Protein AF-A0A147JYY1-F1 (afdb_monomer_lite)

Sequence (228 aa):
MPFLEEVGGTAPVLAVFMIFVLLCSWAAILGFQSSGQQMVFATQQLAAADFTRAVALAVEGELNETLRTSLIASMYEAGRGTENQERVEQRVRSKINERINIGWEYSNFREIFVPFVDENSLTIEWSPDGRICALSYLDAKFEHITGPTANGLKIHACPPQRFLRLKHVAELLANQVKFTENIENFEIQANENFMCEGLAVKISDNGGELLITVLDVFGAKGALVYAE

Structure (mmCIF, N/CA/C/O backbone):
data_AF-A0A147JYY1-F1
#
_entry.id   AF-A0A147JYY1-F1
#
loop_
_atom_site.group_PDB
_atom_site.id
_atom_site.type_symbol
_atom_site.label_atom_id
_atom_site.label_alt_id
_atom_site.label_comp_id
_atom_site.label_asym_id
_atom_site.label_entity_id
_atom_site.label_seq_id
_atom_site.pdbx_PDB_ins_code
_atom_site.Cartn_x
_atom_site.Cartn_y
_atom_site.Cartn_z
_atom_site.occupancy
_atom_site.B_iso_or_equiv
_atom_site.auth_seq_id
_atom_site.auth_comp_id
_atom_site.auth_asym_id
_atom_site.auth_atom_id
_atom_site.pdbx_PDB_model_num
ATOM 1 N N . MET A 1 1 ? 80.682 11.007 -68.157 1.00 44.34 1 MET A N 1
ATOM 2 C CA . MET A 1 1 ? 80.027 12.062 -67.349 1.00 44.34 1 MET A CA 1
ATOM 3 C C . MET A 1 1 ? 79.530 13.123 -68.314 1.00 44.34 1 MET A C 1
ATOM 5 O O . MET A 1 1 ? 80.313 13.453 -69.197 1.00 44.34 1 MET A O 1
ATOM 9 N N . PRO A 1 2 ? 78.278 13.597 -68.223 1.00 41.84 2 PRO A N 1
ATOM 10 C CA . PRO A 1 2 ? 77.454 13.711 -67.020 1.00 41.84 2 PRO A CA 1
ATOM 11 C C . PRO A 1 2 ? 76.271 12.730 -66.970 1.00 41.84 2 PRO A C 1
ATOM 13 O O . PRO A 1 2 ? 75.863 12.163 -67.978 1.00 41.84 2 PRO A O 1
ATOM 16 N N . PHE A 1 3 ? 75.792 12.511 -65.748 1.00 39.28 3 PHE A N 1
ATOM 17 C CA . PHE A 1 3 ? 74.572 11.790 -65.402 1.00 39.28 3 PHE A CA 1
ATOM 18 C C . PHE A 1 3 ? 73.349 12.608 -65.840 1.00 39.28 3 PHE A C 1
ATOM 20 O O . PHE A 1 3 ? 73.258 13.792 -65.523 1.00 39.28 3 PHE A O 1
ATOM 27 N N . LEU A 1 4 ? 72.415 11.972 -66.544 1.00 44.06 4 LEU A N 1
ATOM 28 C CA . LEU A 1 4 ? 71.036 12.444 -66.635 1.00 44.06 4 LEU A CA 1
ATOM 29 C C . LEU A 1 4 ? 70.323 11.958 -65.366 1.00 44.06 4 LEU A C 1
ATOM 31 O O . LEU A 1 4 ? 70.053 10.767 -65.236 1.00 44.06 4 LEU A O 1
ATOM 35 N N . GLU A 1 5 ? 70.085 12.855 -64.411 1.00 44.44 5 GLU A N 1
ATOM 36 C CA . GLU A 1 5 ? 69.192 12.588 -63.279 1.00 44.44 5 GLU A CA 1
ATOM 37 C C . GLU A 1 5 ? 67.736 12.594 -63.767 1.00 44.44 5 GLU A C 1
ATOM 39 O O . GLU A 1 5 ? 67.224 13.607 -64.248 1.00 44.44 5 GLU A O 1
ATOM 44 N N . GLU A 1 6 ? 67.057 11.454 -63.632 1.00 44.78 6 GLU A N 1
ATOM 45 C CA . GLU A 1 6 ? 65.602 11.349 -63.735 1.00 44.78 6 GLU A CA 1
ATOM 46 C C . GLU A 1 6 ? 64.939 12.100 -62.570 1.00 44.78 6 GLU A C 1
ATOM 48 O O . GLU A 1 6 ? 64.777 11.576 -61.468 1.00 44.78 6 GLU A O 1
ATOM 53 N N . VAL A 1 7 ? 64.468 13.322 -62.815 1.00 49.38 7 VAL A N 1
ATOM 54 C CA . VAL A 1 7 ? 63.509 13.994 -61.925 1.00 49.38 7 VAL A CA 1
ATOM 55 C C . VAL A 1 7 ? 62.097 13.540 -62.317 1.00 49.38 7 VAL A C 1
ATOM 57 O O . VAL A 1 7 ? 61.338 14.277 -62.936 1.00 49.38 7 VAL A O 1
ATOM 60 N N . GLY A 1 8 ? 61.765 12.279 -62.023 1.00 51.34 8 GLY A N 1
ATOM 61 C CA . GLY A 1 8 ? 60.507 11.645 -62.456 1.00 51.34 8 GLY A CA 1
ATOM 62 C C . GLY A 1 8 ? 59.739 10.880 -61.372 1.00 51.34 8 GLY A C 1
ATOM 63 O O . GLY A 1 8 ? 58.814 10.145 -61.701 1.00 51.34 8 GLY A O 1
ATOM 64 N N . GLY A 1 9 ? 60.108 11.015 -60.092 1.00 51.78 9 GLY A N 1
ATOM 65 C CA . GLY A 1 9 ? 59.662 10.093 -59.032 1.00 51.78 9 GLY A CA 1
ATOM 66 C C . GLY A 1 9 ? 58.855 10.675 -57.864 1.00 51.78 9 GLY A C 1
ATOM 67 O O . GLY A 1 9 ? 58.527 9.930 -56.948 1.00 51.78 9 GLY A O 1
ATOM 68 N N . THR A 1 10 ? 58.540 11.974 -57.830 1.00 60.09 10 THR A N 1
ATOM 69 C CA . THR A 1 10 ? 57.989 12.621 -56.614 1.00 60.09 10 THR A CA 1
ATOM 70 C C . THR A 1 10 ? 56.496 12.945 -56.682 1.00 60.09 10 THR A C 1
ATOM 72 O O . THR A 1 10 ? 55.791 12.764 -55.692 1.00 60.09 10 THR A O 1
ATOM 75 N N . ALA A 1 11 ? 55.975 13.366 -57.836 1.00 66.75 11 ALA A N 1
ATOM 76 C CA . ALA A 1 11 ? 54.564 13.736 -58.002 1.00 66.75 11 ALA A CA 1
ATOM 77 C C . ALA A 1 11 ? 53.552 12.590 -57.751 1.00 66.75 11 ALA A C 1
ATOM 79 O O . ALA A 1 11 ? 52.594 12.813 -57.008 1.00 66.75 11 ALA A O 1
ATOM 80 N N . PRO A 1 12 ? 53.730 11.364 -58.292 1.00 71.69 12 PRO A N 1
ATOM 81 C CA . PRO A 1 12 ? 52.796 10.267 -58.023 1.00 71.69 12 PRO A CA 1
ATOM 82 C C . PRO A 1 12 ? 52.860 9.786 -56.565 1.00 71.69 12 PRO A C 1
ATOM 84 O O . PRO A 1 12 ? 51.829 9.458 -55.985 1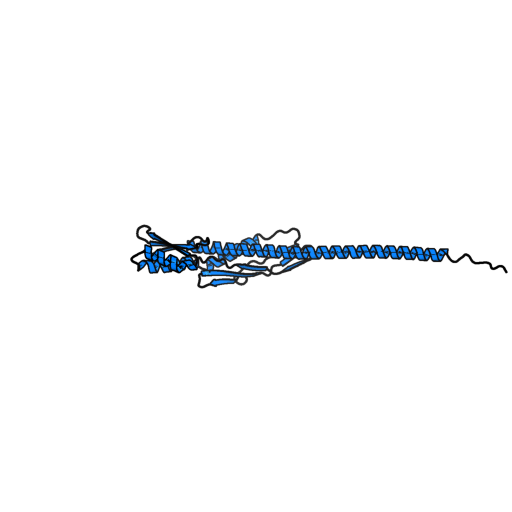.00 71.69 12 PRO A O 1
ATOM 87 N N . VAL A 1 13 ? 54.041 9.817 -55.938 1.00 78.88 13 VAL A N 1
ATOM 88 C CA . VAL A 1 13 ? 54.214 9.470 -54.515 1.00 78.88 13 VAL A CA 1
ATOM 89 C C . VAL A 1 13 ? 53.527 10.502 -53.616 1.00 78.88 13 VAL A C 1
ATOM 91 O O . VAL A 1 13 ? 52.820 10.131 -52.680 1.00 78.88 13 VAL A O 1
ATOM 94 N N . LEU A 1 14 ? 53.660 11.793 -53.938 1.00 77.94 14 LEU A N 1
ATOM 95 C CA . LEU A 1 14 ? 52.966 12.880 -53.245 1.00 77.94 14 LEU A CA 1
ATOM 96 C C . LEU A 1 14 ? 51.440 12.758 -53.383 1.00 77.94 14 LEU A C 1
ATOM 98 O O . LEU A 1 14 ? 50.719 12.963 -52.411 1.00 77.94 14 LEU A O 1
ATOM 102 N N . ALA A 1 15 ? 50.944 12.395 -54.570 1.00 81.75 15 ALA A N 1
ATOM 103 C CA . ALA A 1 15 ? 49.517 12.201 -54.812 1.00 81.75 15 ALA A CA 1
ATOM 104 C C . ALA A 1 15 ? 48.947 11.035 -53.988 1.00 81.75 15 ALA A C 1
ATOM 106 O O . ALA A 1 15 ? 47.909 11.190 -53.347 1.00 81.75 15 ALA A O 1
ATOM 107 N N . VAL A 1 16 ? 4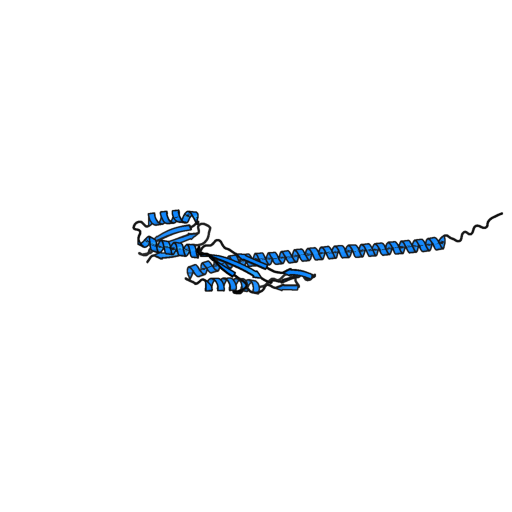9.647 9.896 -53.936 1.00 83.62 16 VAL A N 1
ATOM 108 C CA . VAL A 1 16 ? 49.254 8.750 -53.097 1.00 83.62 16 VAL A CA 1
ATOM 109 C C . VAL A 1 16 ? 49.276 9.125 -51.615 1.00 83.62 16 VAL A C 1
ATOM 111 O O . VAL A 1 16 ? 48.338 8.797 -50.891 1.00 83.62 16 VAL A O 1
ATOM 114 N N . PHE A 1 17 ? 50.295 9.864 -51.169 1.00 85.50 17 PHE A N 1
ATOM 115 C CA . PHE A 1 17 ? 50.379 10.342 -49.790 1.00 85.50 17 PHE A CA 1
ATOM 116 C C . PHE A 1 17 ? 49.229 11.298 -49.437 1.00 85.50 17 PHE A C 1
ATOM 118 O O . PHE A 1 17 ? 48.593 11.134 -48.400 1.00 85.50 17 PHE A O 1
ATOM 125 N N . MET A 1 18 ? 48.898 12.248 -50.316 1.00 88.31 18 MET A N 1
ATOM 126 C CA . MET A 1 18 ? 47.766 13.167 -50.137 1.00 88.31 18 MET A CA 1
ATOM 127 C C . MET A 1 18 ? 46.428 12.424 -50.065 1.00 88.31 18 MET A C 1
ATOM 129 O O . MET A 1 18 ? 45.618 12.705 -49.184 1.00 88.31 18 MET A O 1
ATOM 133 N N . ILE A 1 19 ? 46.203 11.443 -50.945 1.00 89.00 19 ILE A N 1
ATOM 134 C CA . ILE A 1 19 ? 44.997 10.601 -50.914 1.00 89.00 19 ILE A CA 1
ATOM 135 C C . ILE A 1 19 ? 44.936 9.807 -49.605 1.00 89.00 19 ILE A C 1
ATOM 137 O O . ILE A 1 19 ? 43.884 9.755 -48.972 1.00 89.00 19 ILE A O 1
ATOM 141 N N . PHE A 1 20 ? 46.057 9.233 -49.166 1.00 90.50 20 PHE A N 1
ATOM 142 C CA . PHE A 1 20 ? 46.131 8.498 -47.907 1.00 90.50 20 PHE A CA 1
ATOM 143 C C . PHE A 1 20 ? 45.795 9.388 -46.704 1.00 90.50 20 PHE A C 1
ATOM 145 O O . PHE A 1 20 ? 44.961 9.013 -45.885 1.00 90.50 20 PHE A O 1
ATOM 152 N N . VAL A 1 21 ? 46.362 10.597 -46.630 1.00 91.00 21 VAL A N 1
ATOM 153 C CA . VAL A 1 21 ? 46.056 11.562 -45.563 1.00 91.00 21 VAL A CA 1
ATOM 154 C C . VAL A 1 21 ? 44.573 11.937 -45.570 1.00 91.00 21 VAL A C 1
ATOM 156 O O . VAL A 1 21 ? 43.943 11.904 -44.516 1.00 91.00 21 VAL A O 1
ATOM 159 N N . LEU A 1 22 ? 43.988 12.219 -46.739 1.00 90.25 22 LEU A N 1
ATOM 160 C CA . LEU A 1 22 ? 42.562 12.542 -46.856 1.00 90.25 22 LEU A CA 1
ATOM 161 C C . LEU A 1 22 ? 41.666 11.384 -46.396 1.00 90.25 22 LEU A C 1
ATOM 163 O O . LEU A 1 22 ? 40.701 11.612 -45.665 1.00 90.25 22 LEU A O 1
ATOM 167 N N . LEU A 1 23 ? 42.000 10.145 -46.767 1.00 88.88 23 LEU A N 1
ATOM 168 C CA . LEU A 1 23 ? 41.271 8.953 -46.328 1.00 88.88 23 LEU A CA 1
ATOM 169 C C . LEU A 1 23 ? 41.404 8.725 -44.817 1.00 88.88 23 LEU A C 1
ATOM 171 O O . LEU A 1 23 ? 40.409 8.423 -44.159 1.00 88.88 23 LEU A O 1
ATOM 175 N N . CYS A 1 24 ? 42.596 8.919 -44.247 1.00 88.88 24 CYS A N 1
ATOM 176 C CA . CYS A 1 24 ? 42.811 8.827 -42.804 1.00 88.88 24 CYS A CA 1
ATOM 177 C C . CYS A 1 24 ? 42.046 9.914 -42.039 1.00 88.88 24 CYS A C 1
ATOM 179 O O . CYS A 1 24 ? 41.416 9.610 -41.027 1.00 88.88 24 CYS A O 1
ATOM 181 N N . SER A 1 25 ? 42.047 11.163 -42.518 1.00 88.69 25 SER A N 1
ATOM 182 C CA . SER A 1 25 ? 41.271 12.252 -41.913 1.00 88.69 25 SER A CA 1
ATOM 183 C C . SER A 1 25 ? 39.767 11.987 -41.989 1.00 88.69 25 SER A C 1
ATOM 185 O O . SER A 1 25 ? 39.064 12.179 -41.000 1.00 88.69 25 SER A O 1
ATOM 187 N N . TRP A 1 26 ? 39.275 11.488 -43.124 1.00 89.75 26 TRP A N 1
ATOM 188 C CA . TRP A 1 26 ? 37.876 11.094 -43.286 1.00 89.75 26 TRP A CA 1
ATOM 189 C C . TRP A 1 26 ? 37.482 9.965 -42.324 1.00 89.75 26 TRP A C 1
ATOM 191 O O . TRP A 1 26 ? 36.484 10.074 -41.612 1.00 89.75 26 TRP A O 1
ATOM 201 N N . ALA A 1 27 ? 38.298 8.910 -42.241 1.00 86.69 27 ALA A N 1
ATOM 202 C CA . ALA A 1 27 ? 38.078 7.795 -41.323 1.00 86.69 27 ALA A CA 1
ATOM 203 C C . ALA A 1 27 ? 38.101 8.242 -39.852 1.00 86.69 27 ALA A C 1
ATOM 205 O O . ALA A 1 27 ? 37.266 7.799 -39.064 1.00 86.69 27 ALA A O 1
ATOM 206 N N . ALA A 1 28 ? 39.003 9.159 -39.486 1.00 86.19 28 ALA A N 1
ATOM 207 C CA . ALA A 1 28 ? 39.057 9.729 -38.145 1.00 86.19 28 ALA A CA 1
ATOM 208 C C . ALA A 1 28 ? 37.786 10.527 -37.813 1.00 86.19 28 ALA A C 1
ATOM 210 O O . ALA A 1 28 ? 37.209 10.327 -36.747 1.00 86.19 28 ALA A O 1
ATOM 211 N N . ILE A 1 29 ? 37.307 11.380 -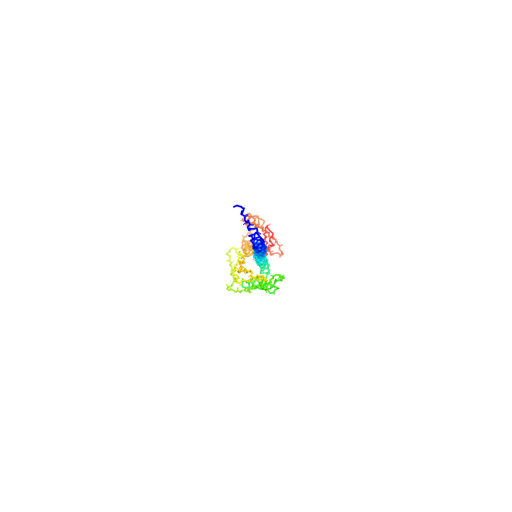38.728 1.00 85.44 29 ILE A N 1
ATOM 212 C CA . ILE A 1 29 ? 36.066 12.154 -38.542 1.00 85.44 29 ILE A CA 1
ATOM 213 C C . ILE A 1 29 ? 34.871 11.219 -38.342 1.00 85.44 29 ILE A C 1
ATOM 215 O O . ILE A 1 29 ? 34.108 11.403 -37.393 1.00 85.44 29 ILE A O 1
ATOM 219 N N . LEU A 1 30 ? 34.730 10.195 -39.189 1.00 81.25 30 LEU A N 1
ATOM 220 C CA . LEU A 1 30 ? 33.662 9.205 -39.051 1.00 81.25 30 LEU A CA 1
ATOM 221 C C . LEU A 1 30 ? 33.753 8.451 -37.719 1.00 81.25 30 LEU A C 1
ATOM 223 O O . LEU A 1 30 ? 32.742 8.280 -37.036 1.00 81.25 30 LEU A O 1
ATOM 227 N N . GLY A 1 31 ? 34.961 8.053 -37.312 1.00 77.31 31 GLY A N 1
ATOM 228 C CA . GLY A 1 31 ? 35.199 7.411 -36.021 1.00 77.31 31 GLY A CA 1
ATOM 229 C C . GLY A 1 31 ? 34.772 8.298 -34.850 1.00 77.31 31 GLY A C 1
ATOM 230 O O . GLY A 1 31 ? 33.991 7.859 -34.007 1.00 77.31 31 GLY A O 1
ATOM 231 N N . PHE A 1 32 ? 35.183 9.569 -34.834 1.00 82.06 32 PHE A N 1
ATOM 232 C CA . PHE A 1 32 ? 34.791 10.522 -33.790 1.00 82.06 32 PHE A CA 1
ATOM 233 C C . PHE A 1 32 ? 33.283 10.781 -33.760 1.00 82.06 32 PHE A C 1
ATOM 235 O O . PHE A 1 32 ? 32.694 10.807 -32.680 1.00 82.06 32 PHE A O 1
ATOM 242 N N . GLN A 1 33 ? 32.638 10.921 -34.921 1.00 81.31 33 GLN A N 1
ATOM 243 C CA . GLN A 1 33 ? 31.185 11.088 -35.000 1.00 81.31 33 GLN A CA 1
ATOM 244 C C . GLN A 1 33 ? 30.446 9.862 -34.457 1.00 81.31 33 GLN A C 1
ATOM 246 O O . GLN A 1 33 ? 29.545 10.013 -33.633 1.00 81.31 33 GLN A O 1
ATOM 251 N N . SER A 1 34 ? 30.861 8.653 -34.849 1.00 79.62 34 SER A N 1
ATOM 252 C CA . SER A 1 34 ? 30.255 7.416 -34.340 1.00 79.62 34 SER A CA 1
ATOM 253 C C . SER A 1 34 ? 30.460 7.244 -32.832 1.00 79.62 34 SER A C 1
ATOM 255 O O . SER A 1 34 ? 29.520 6.898 -32.120 1.00 79.62 34 SER A O 1
ATOM 257 N N . SER A 1 35 ? 31.654 7.565 -32.320 1.00 79.94 35 SER A N 1
ATOM 258 C CA . SER A 1 35 ? 31.969 7.467 -30.895 1.00 79.94 35 SER A CA 1
ATOM 259 C C . SER A 1 35 ? 31.175 8.486 -30.078 1.00 79.94 35 SER A C 1
ATOM 261 O O . SER A 1 35 ? 30.670 8.150 -29.008 1.00 79.94 35 SER A O 1
ATOM 263 N N . GLY A 1 36 ? 31.025 9.716 -30.580 1.00 78.56 36 GLY A N 1
ATOM 264 C CA . GLY A 1 36 ? 30.209 10.745 -29.940 1.00 78.56 36 GLY A CA 1
ATOM 265 C C . GLY A 1 36 ? 28.728 10.361 -29.895 1.00 78.56 36 GLY A C 1
ATOM 266 O O . GLY A 1 36 ? 28.092 10.487 -28.851 1.00 78.56 36 GLY A O 1
ATOM 267 N N . GLN A 1 37 ? 28.188 9.821 -30.991 1.00 80.31 37 GLN A N 1
ATOM 268 C CA . GLN A 1 37 ? 26.805 9.334 -31.042 1.00 80.31 37 GLN A CA 1
ATOM 269 C C . GLN A 1 37 ? 26.559 8.175 -30.069 1.00 80.31 37 GLN A C 1
ATOM 271 O O . GLN A 1 37 ? 25.550 8.176 -29.365 1.00 80.31 37 GLN A O 1
ATOM 276 N N . GLN A 1 38 ? 27.490 7.222 -29.981 1.00 79.75 38 GLN A N 1
ATOM 277 C CA . GLN A 1 38 ? 27.411 6.119 -29.019 1.00 79.75 38 GLN A CA 1
ATOM 278 C C . GLN A 1 38 ? 27.423 6.621 -27.572 1.00 79.75 38 GLN A C 1
ATOM 280 O O . GLN A 1 38 ? 26.633 6.148 -26.757 1.00 79.75 38 GLN A O 1
ATOM 285 N N . MET A 1 39 ? 28.271 7.604 -27.258 1.00 84.31 39 MET A N 1
ATOM 286 C CA . MET A 1 39 ? 28.331 8.195 -25.921 1.00 84.31 39 MET A CA 1
ATOM 287 C C . MET A 1 39 ? 27.022 8.905 -25.556 1.00 84.31 39 MET A C 1
ATOM 289 O O . MET A 1 39 ? 26.480 8.657 -24.483 1.00 84.31 39 MET A O 1
ATOM 293 N N . VAL A 1 40 ? 26.470 9.726 -26.458 1.00 85.38 40 VAL A N 1
ATOM 294 C CA . VAL A 1 40 ? 25.183 10.412 -26.236 1.00 85.38 40 VAL A CA 1
ATOM 295 C C . VAL A 1 40 ? 24.048 9.408 -26.048 1.00 85.38 40 VAL A C 1
ATOM 297 O O . VAL A 1 40 ? 23.257 9.552 -25.117 1.00 85.38 40 VAL A O 1
ATOM 300 N N . PHE A 1 41 ? 23.988 8.368 -26.883 1.00 86.19 41 PHE A N 1
ATOM 301 C CA . PHE A 1 41 ? 22.993 7.306 -26.750 1.00 86.19 41 PHE A CA 1
ATOM 302 C C . PHE A 1 41 ? 23.103 6.592 -25.396 1.00 86.19 41 PHE A C 1
ATOM 304 O O . PHE A 1 41 ? 22.093 6.390 -24.723 1.00 86.19 41 PHE A O 1
ATOM 311 N N . ALA A 1 42 ? 24.322 6.264 -24.959 1.00 85.44 42 ALA A N 1
ATOM 312 C CA . ALA A 1 42 ? 24.556 5.641 -23.660 1.00 85.44 42 ALA A CA 1
ATOM 313 C C . ALA A 1 42 ? 24.110 6.547 -22.498 1.00 85.44 42 ALA A C 1
ATOM 315 O O . ALA A 1 42 ? 23.439 6.081 -21.578 1.00 85.44 42 ALA A O 1
ATOM 316 N N . THR A 1 43 ? 24.415 7.848 -22.554 1.00 89.12 43 THR A N 1
ATOM 317 C CA . THR A 1 43 ? 23.960 8.817 -21.544 1.00 89.12 43 THR A CA 1
ATOM 318 C C . THR A 1 43 ? 22.436 8.942 -21.517 1.00 89.12 43 THR A C 1
ATOM 320 O O . THR A 1 43 ? 21.846 8.978 -20.440 1.00 89.12 43 THR A O 1
ATOM 323 N N . GLN A 1 44 ? 21.782 8.964 -22.681 1.00 88.88 44 GLN A N 1
ATOM 324 C CA . GLN A 1 44 ? 20.320 9.011 -22.773 1.00 88.88 44 GLN A CA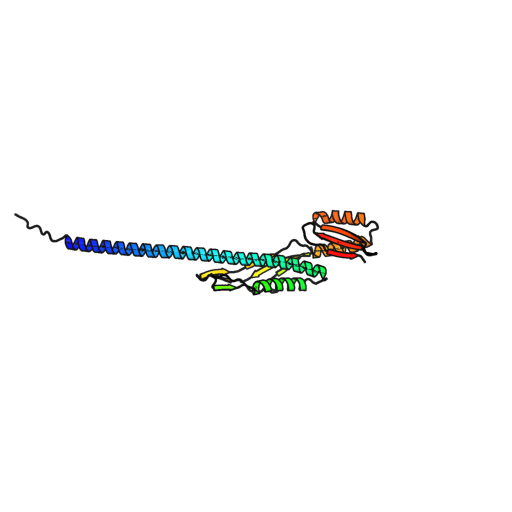 1
ATOM 325 C C . GLN A 1 44 ? 19.664 7.746 -22.209 1.00 88.88 44 GLN A C 1
ATOM 327 O O . GLN A 1 44 ? 18.673 7.848 -21.491 1.00 88.88 44 GLN A O 1
ATOM 332 N N . GLN A 1 45 ? 20.225 6.567 -22.486 1.00 92.19 45 GLN A N 1
ATOM 333 C CA . GLN A 1 45 ? 19.740 5.301 -21.928 1.00 92.19 45 GLN A CA 1
ATOM 334 C C . GLN A 1 45 ? 19.876 5.256 -20.403 1.00 92.19 45 GLN A C 1
ATOM 336 O O . GLN A 1 45 ? 18.941 4.843 -19.719 1.00 92.19 45 GLN A O 1
ATOM 341 N N . LEU A 1 46 ? 21.003 5.731 -19.863 1.00 92.94 46 LEU A N 1
ATOM 342 C CA . LEU A 1 46 ? 21.211 5.818 -18.417 1.00 92.94 46 LEU A CA 1
ATOM 343 C C . LEU A 1 46 ? 20.192 6.762 -17.763 1.00 92.94 46 LEU A C 1
ATOM 345 O O . LEU A 1 46 ? 19.520 6.377 -16.811 1.00 92.94 46 LEU A O 1
ATOM 349 N N . ALA A 1 47 ? 20.023 7.965 -18.318 1.00 93.06 47 ALA A N 1
ATOM 350 C CA . ALA A 1 47 ? 19.063 8.941 -17.810 1.00 93.06 47 ALA A CA 1
ATOM 351 C C . ALA A 1 47 ? 17.622 8.407 -17.852 1.00 93.06 47 ALA A C 1
ATOM 353 O O . ALA A 1 47 ? 16.867 8.582 -16.897 1.00 93.06 47 ALA A O 1
ATOM 354 N N . ALA A 1 48 ? 17.249 7.712 -18.929 1.00 93.81 48 ALA A N 1
ATOM 355 C CA . ALA A 1 48 ? 15.950 7.061 -19.047 1.00 93.81 48 ALA A CA 1
ATOM 356 C C . ALA A 1 48 ? 15.762 5.947 -18.005 1.00 93.81 48 ALA A C 1
ATOM 358 O O . ALA A 1 48 ? 14.687 5.837 -17.419 1.00 93.81 48 ALA A O 1
ATOM 359 N N . ALA A 1 49 ? 16.794 5.145 -17.727 1.00 95.00 49 ALA A N 1
ATOM 360 C CA . ALA A 1 49 ? 16.742 4.111 -16.695 1.00 95.00 49 ALA A CA 1
ATOM 361 C C . ALA A 1 49 ? 16.580 4.702 -15.285 1.00 95.00 49 ALA A C 1
ATOM 363 O O . ALA A 1 49 ? 15.743 4.228 -14.512 1.00 95.00 49 ALA A O 1
ATOM 364 N N . ASP A 1 50 ? 17.320 5.763 -14.960 1.00 95.31 50 ASP A N 1
ATOM 365 C CA . ASP A 1 50 ? 17.199 6.444 -13.668 1.00 95.31 50 ASP A CA 1
ATOM 366 C C . ASP A 1 50 ? 15.833 7.115 -13.508 1.00 95.31 50 ASP A C 1
ATOM 368 O O . ASP A 1 50 ? 15.206 6.994 -12.455 1.00 95.31 50 ASP A O 1
ATOM 372 N N . PHE A 1 51 ? 15.322 7.742 -14.570 1.00 95.19 51 PHE A N 1
ATOM 373 C CA . PHE A 1 51 ? 13.976 8.309 -14.582 1.00 95.19 51 PHE A CA 1
ATOM 374 C C . PHE A 1 51 ? 12.897 7.231 -14.403 1.00 95.19 51 PHE A C 1
ATOM 376 O O . PHE A 1 51 ? 11.980 7.405 -13.603 1.00 95.19 51 PHE A O 1
ATOM 383 N N . THR A 1 52 ? 13.042 6.084 -15.073 1.00 96.56 52 THR A N 1
ATOM 384 C CA . THR A 1 52 ? 12.149 4.918 -14.929 1.00 96.56 52 THR A CA 1
ATOM 385 C C . THR A 1 52 ? 12.093 4.442 -13.483 1.00 96.56 52 THR A C 1
ATOM 387 O O . THR A 1 52 ? 11.010 4.258 -12.927 1.00 96.56 52 THR A O 1
ATOM 390 N N . ARG A 1 53 ? 13.259 4.300 -12.841 1.00 95.75 53 ARG A N 1
ATOM 391 C CA . ARG A 1 53 ? 13.352 3.916 -11.429 1.00 95.75 53 ARG A CA 1
ATOM 392 C C . ARG A 1 53 ? 12.737 4.974 -10.513 1.00 95.75 53 ARG A C 1
ATOM 394 O O . ARG A 1 53 ? 12.023 4.620 -9.582 1.00 95.75 53 ARG A O 1
ATOM 401 N N . ALA A 1 54 ? 12.997 6.255 -10.768 1.00 96.12 54 ALA A N 1
ATOM 402 C CA . ALA A 1 54 ? 12.456 7.346 -9.965 1.00 96.12 54 ALA A CA 1
ATOM 403 C C . ALA A 1 54 ? 10.922 7.389 -10.014 1.00 96.12 54 ALA A C 1
ATOM 405 O O . ALA A 1 54 ? 10.288 7.574 -8.980 1.00 96.12 54 ALA A O 1
ATOM 406 N N . VAL A 1 55 ? 10.325 7.162 -11.187 1.00 96.56 55 VAL A N 1
ATOM 407 C CA . VAL A 1 55 ? 8.865 7.078 -11.330 1.00 96.56 55 VAL A CA 1
ATOM 408 C C . VAL A 1 55 ? 8.307 5.856 -10.611 1.00 96.56 55 VAL A C 1
ATOM 410 O O . VAL A 1 55 ? 7.341 6.003 -9.869 1.00 96.56 55 VAL A O 1
ATOM 413 N N . ALA A 1 56 ? 8.937 4.684 -10.739 1.00 96.81 56 ALA A N 1
ATOM 414 C CA . ALA A 1 56 ? 8.517 3.499 -9.989 1.00 96.81 56 ALA A CA 1
ATOM 415 C C . ALA A 1 56 ? 8.528 3.750 -8.469 1.00 96.81 56 ALA A C 1
ATOM 417 O O . ALA A 1 56 ? 7.553 3.448 -7.788 1.00 96.81 56 ALA A O 1
ATOM 418 N N . LEU A 1 57 ? 9.578 4.392 -7.944 1.00 96.38 57 LEU A N 1
ATOM 419 C CA . LEU A 1 57 ? 9.671 4.768 -6.528 1.00 96.38 57 LEU A CA 1
ATOM 420 C C . LEU A 1 57 ? 8.643 5.832 -6.118 1.00 96.38 57 LEU A C 1
ATOM 422 O O . LEU A 1 57 ? 8.135 5.793 -5.000 1.00 96.38 57 LEU A O 1
ATOM 426 N N . ALA A 1 58 ? 8.328 6.782 -6.999 1.00 96.44 58 ALA A N 1
ATOM 427 C CA . ALA A 1 58 ? 7.296 7.781 -6.738 1.00 96.44 58 ALA A CA 1
ATOM 428 C C . ALA A 1 58 ? 5.910 7.128 -6.628 1.00 96.44 58 ALA A C 1
ATOM 430 O O . ALA A 1 58 ? 5.174 7.408 -5.682 1.00 96.44 58 ALA A O 1
ATOM 431 N N . VAL A 1 59 ? 5.595 6.208 -7.545 1.00 97.25 59 VAL A N 1
ATOM 432 C CA . VAL A 1 59 ? 4.369 5.400 -7.505 1.00 97.25 59 VAL A CA 1
ATOM 433 C C . VAL A 1 59 ? 4.331 4.521 -6.253 1.00 97.25 59 VAL A C 1
ATOM 435 O O . VAL A 1 59 ? 3.302 4.462 -5.581 1.00 97.25 59 VAL A O 1
ATOM 438 N N . GLU A 1 60 ? 5.453 3.897 -5.880 1.00 96.94 60 GLU A N 1
ATOM 439 C CA . GLU A 1 60 ? 5.571 3.136 -4.631 1.00 96.94 60 GLU A CA 1
ATOM 440 C C . GLU A 1 60 ? 5.253 4.005 -3.406 1.00 96.94 60 GLU A C 1
ATOM 442 O O . GLU A 1 60 ? 4.447 3.627 -2.555 1.00 96.94 60 GLU A O 1
ATOM 447 N N . GLY A 1 61 ? 5.864 5.190 -3.319 1.00 96.38 61 GLY A N 1
ATOM 448 C CA . GLY A 1 61 ? 5.652 6.136 -2.225 1.00 96.38 61 GLY A CA 1
ATOM 449 C C . GLY A 1 61 ? 4.201 6.605 -2.127 1.00 96.38 61 GLY A C 1
ATOM 450 O O . GLY A 1 61 ? 3.637 6.653 -1.034 1.00 96.38 61 GLY A O 1
ATOM 451 N N . GLU A 1 62 ? 3.570 6.889 -3.263 1.00 96.94 62 GLU A N 1
ATOM 452 C CA . GLU A 1 62 ? 2.167 7.288 -3.317 1.00 96.94 62 GLU A CA 1
ATOM 453 C C . GLU A 1 62 ? 1.222 6.163 -2.875 1.00 96.94 62 GLU A C 1
ATOM 455 O O . GLU A 1 62 ? 0.292 6.402 -2.098 1.00 96.94 62 GLU A O 1
ATOM 460 N N . LEU A 1 63 ? 1.461 4.927 -3.317 1.00 97.38 63 LEU A N 1
ATOM 461 C CA . LEU A 1 63 ? 0.661 3.779 -2.895 1.00 97.38 63 LEU A CA 1
ATOM 462 C C . LEU A 1 63 ? 0.861 3.452 -1.412 1.00 97.38 63 LEU A C 1
ATOM 464 O O . LEU A 1 63 ? -0.114 3.146 -0.728 1.00 97.38 63 LEU A O 1
ATOM 468 N N . ASN A 1 64 ? 2.082 3.581 -0.889 1.00 96.88 64 ASN A N 1
ATOM 469 C CA . ASN A 1 64 ? 2.366 3.456 0.544 1.00 96.88 64 ASN A CA 1
ATOM 470 C C . ASN A 1 64 ? 1.582 4.473 1.376 1.00 96.88 64 ASN A C 1
ATOM 472 O O . ASN A 1 64 ? 0.970 4.130 2.390 1.00 96.88 64 ASN A O 1
ATOM 476 N N . GLU A 1 65 ? 1.566 5.726 0.931 1.00 95.25 65 GLU A N 1
ATOM 477 C CA . GLU A 1 65 ? 0.850 6.799 1.610 1.00 95.25 65 GLU A CA 1
ATOM 478 C C . GLU A 1 65 ? -0.674 6.627 1.511 1.00 95.25 65 GLU A C 1
ATOM 480 O O . GLU A 1 65 ? -1.400 6.806 2.497 1.00 95.25 65 GLU A O 1
ATOM 485 N N . THR A 1 66 ? -1.157 6.178 0.352 1.00 96.25 66 THR A N 1
ATOM 486 C CA . THR A 1 66 ? -2.560 5.804 0.141 1.00 96.25 66 THR A CA 1
ATOM 487 C C . THR A 1 66 ? -2.955 4.653 1.062 1.00 96.25 66 THR A C 1
ATOM 489 O O . THR A 1 66 ? -4.014 4.709 1.687 1.00 96.25 66 THR A O 1
ATOM 492 N N . LEU A 1 67 ? -2.103 3.634 1.210 1.00 95.81 67 LEU A N 1
ATOM 493 C CA . LEU A 1 67 ? -2.351 2.474 2.069 1.00 95.81 67 LEU A CA 1
ATOM 494 C C . LEU A 1 67 ? -2.416 2.898 3.531 1.00 95.81 67 LEU A C 1
ATOM 496 O O . LEU A 1 67 ? -3.379 2.580 4.226 1.00 95.81 67 LEU A O 1
ATOM 500 N N . ARG A 1 68 ? -1.448 3.702 3.978 1.00 92.19 68 ARG A N 1
ATOM 501 C CA . ARG A 1 68 ? -1.412 4.265 5.331 1.00 92.19 68 ARG A CA 1
ATOM 502 C C . ARG A 1 68 ? -2.675 5.064 5.646 1.00 92.19 68 ARG A C 1
ATOM 504 O O . ARG A 1 68 ? -3.301 4.840 6.683 1.00 92.19 68 ARG A O 1
ATOM 511 N N . THR A 1 69 ? -3.069 5.970 4.755 1.00 90.94 69 THR A N 1
ATOM 512 C CA . THR A 1 69 ? -4.268 6.802 4.930 1.00 90.94 69 THR A CA 1
ATOM 513 C C . THR A 1 69 ? -5.547 5.966 4.881 1.00 90.94 69 THR A C 1
ATOM 515 O O . THR A 1 69 ? -6.461 6.187 5.676 1.00 90.94 69 THR A O 1
ATOM 518 N N . SER A 1 70 ? -5.599 4.958 4.009 1.00 92.06 70 SER A N 1
ATOM 519 C CA . SER A 1 70 ? -6.732 4.036 3.898 1.00 92.06 70 SER A CA 1
ATOM 520 C C . SER A 1 70 ? -6.915 3.204 5.159 1.00 92.06 70 SER A C 1
ATOM 522 O O . SER A 1 70 ? -8.043 3.088 5.634 1.00 92.06 70 SER A O 1
ATOM 524 N N . LEU A 1 71 ? -5.831 2.681 5.737 1.00 88.81 71 LEU A N 1
ATOM 525 C CA . LEU A 1 71 ? -5.856 1.967 7.014 1.00 88.81 71 LEU A CA 1
ATOM 526 C C . LEU A 1 71 ? -6.377 2.875 8.133 1.00 88.81 71 LEU A C 1
ATOM 528 O O . LEU A 1 71 ? -7.342 2.522 8.802 1.00 88.81 71 LEU A O 1
ATOM 532 N N . ILE A 1 72 ? -5.810 4.076 8.282 1.00 82.12 72 ILE A N 1
ATOM 533 C CA . ILE A 1 72 ? -6.229 5.057 9.298 1.00 82.12 72 ILE A CA 1
ATOM 534 C C . ILE A 1 72 ? -7.722 5.391 9.172 1.00 82.12 72 ILE A C 1
ATOM 536 O O . ILE A 1 72 ? -8.470 5.300 10.145 1.00 82.12 72 ILE A O 1
ATOM 540 N N . ALA A 1 73 ? -8.174 5.744 7.967 1.00 82.50 73 ALA A N 1
ATOM 541 C CA . ALA A 1 73 ? -9.565 6.110 7.730 1.00 82.50 73 ALA A CA 1
ATOM 542 C C . ALA A 1 73 ? -10.519 4.929 7.968 1.00 82.50 73 ALA A C 1
ATOM 544 O O . ALA A 1 73 ? -11.575 5.098 8.572 1.00 82.50 73 ALA A O 1
ATOM 545 N N . SER A 1 74 ? -10.138 3.724 7.536 1.00 83.00 74 SER A N 1
ATOM 546 C CA . SER A 1 74 ? -10.977 2.531 7.691 1.00 83.00 74 SER A CA 1
ATOM 547 C C . SER A 1 74 ? -11.100 2.106 9.151 1.00 83.00 74 SER A C 1
ATOM 549 O O . SER A 1 74 ? -12.194 1.745 9.582 1.00 83.00 74 SER A O 1
ATOM 551 N N . MET A 1 75 ? -10.013 2.215 9.920 1.00 74.19 75 MET A N 1
ATOM 552 C CA . MET A 1 75 ? -10.016 1.983 11.365 1.00 74.19 75 MET A CA 1
ATOM 553 C C . MET A 1 75 ? -10.883 3.012 12.101 1.00 74.19 75 MET A C 1
ATOM 555 O O . MET A 1 75 ? -11.633 2.647 13.004 1.00 74.19 75 MET A O 1
ATOM 559 N N . TYR A 1 76 ? -10.835 4.283 11.689 1.00 70.38 76 TYR A N 1
ATOM 560 C CA . TYR A 1 76 ? -11.694 5.332 12.242 1.00 70.38 76 TYR A CA 1
ATOM 561 C C . TYR A 1 76 ? -13.188 5.067 11.993 1.00 70.38 76 TYR A C 1
ATOM 563 O O . TYR A 1 76 ? -14.004 5.195 12.906 1.00 70.38 76 TYR A O 1
ATOM 571 N N . GLU A 1 77 ? -13.559 4.684 10.769 1.00 67.31 77 GLU A N 1
ATOM 572 C CA . GLU A 1 77 ? -14.948 4.371 10.409 1.00 67.31 77 GLU A CA 1
ATOM 573 C C . GLU A 1 77 ? -15.483 3.159 11.187 1.00 67.31 77 GLU A C 1
ATOM 575 O O . GLU A 1 77 ? -16.551 3.247 11.800 1.00 67.31 77 GLU A O 1
ATOM 580 N N . ALA A 1 78 ? -14.708 2.071 11.259 1.00 66.62 78 ALA A N 1
ATOM 581 C CA . ALA A 1 78 ? -15.088 0.877 12.016 1.00 66.62 78 ALA A CA 1
ATOM 582 C C . ALA A 1 78 ? -15.312 1.174 13.501 1.00 66.62 78 ALA A C 1
ATOM 584 O O . ALA A 1 78 ? -16.215 0.624 14.138 1.00 66.62 78 ALA A O 1
ATOM 585 N N . GLY A 1 79 ? -14.526 2.108 14.025 1.00 55.97 79 GLY A N 1
ATOM 586 C CA . GLY A 1 79 ? -14.630 2.590 15.383 1.00 55.97 79 GLY A CA 1
ATOM 587 C C . GLY A 1 79 ? -15.913 3.315 15.746 1.00 55.97 79 GLY A C 1
ATOM 588 O O . GLY A 1 79 ? -16.368 3.231 16.884 1.00 55.97 79 GLY A O 1
ATOM 589 N N . ARG A 1 80 ? -16.518 3.998 14.775 1.00 55.56 80 ARG A N 1
ATOM 590 C CA . ARG A 1 80 ? -17.805 4.681 14.946 1.00 55.56 80 ARG A CA 1
ATOM 591 C C . ARG A 1 80 ? -18.996 3.762 14.696 1.00 55.56 80 ARG A C 1
ATOM 593 O O . ARG A 1 80 ? -20.076 4.043 15.202 1.00 55.56 80 ARG A O 1
ATOM 600 N N . GLY A 1 81 ? -18.812 2.722 13.882 1.00 52.41 81 GLY A N 1
ATOM 601 C CA . GLY A 1 81 ? -19.897 1.904 13.335 1.00 52.41 81 GLY A CA 1
ATOM 602 C C . GLY A 1 81 ? -20.014 0.482 13.884 1.00 52.41 81 GLY A C 1
ATOM 603 O O . GLY A 1 81 ? -20.846 -0.269 13.384 1.00 52.41 81 GLY A O 1
ATOM 604 N N . THR A 1 82 ? -19.200 0.079 14.871 1.00 56.53 82 THR A N 1
ATOM 605 C CA . THR A 1 82 ? -19.119 -1.321 15.351 1.00 56.53 82 THR A CA 1
ATOM 606 C C . THR A 1 82 ? -18.906 -2.331 14.214 1.00 56.53 82 THR A C 1
ATOM 608 O O . THR A 1 82 ? -19.541 -3.380 14.162 1.00 56.53 82 THR A O 1
ATOM 611 N N . GLU A 1 83 ? -18.032 -2.007 13.261 1.00 62.75 83 GLU A N 1
ATOM 612 C CA . GLU A 1 83 ? -17.781 -2.879 12.107 1.00 62.75 83 GLU A CA 1
ATOM 613 C C . GLU A 1 83 ? -16.777 -3.997 12.427 1.00 62.75 83 GLU A C 1
ATOM 615 O O . GLU A 1 83 ? -15.963 -3.884 13.345 1.00 62.75 83 GLU A O 1
ATOM 620 N N . ASN A 1 84 ? -16.832 -5.085 11.652 1.00 70.94 84 ASN A N 1
ATOM 621 C CA . ASN A 1 84 ? -15.919 -6.221 11.768 1.00 70.94 84 ASN A CA 1
ATOM 622 C C . ASN A 1 84 ? -14.632 -6.023 10.938 1.00 70.94 84 ASN A C 1
ATOM 624 O O . ASN A 1 84 ? -14.556 -5.161 10.062 1.00 70.94 84 ASN A O 1
ATOM 628 N N . GLN A 1 85 ? -13.616 -6.848 11.213 1.00 78.50 85 GLN A N 1
ATOM 629 C CA . GLN A 1 85 ? -12.308 -6.794 10.540 1.00 78.50 85 GLN A CA 1
ATOM 630 C C . GLN A 1 85 ? -12.426 -6.952 9.019 1.00 78.50 85 GLN A C 1
ATOM 632 O O . GLN A 1 85 ? -11.812 -6.195 8.274 1.00 78.50 85 GLN A O 1
ATOM 637 N N . GLU A 1 86 ? -13.285 -7.861 8.557 1.00 82.94 86 GLU A N 1
ATOM 638 C CA . GLU A 1 86 ? -13.505 -8.123 7.132 1.00 82.94 86 GLU A CA 1
ATOM 639 C C . GLU A 1 86 ? -13.928 -6.861 6.360 1.00 82.94 86 GLU A C 1
ATOM 641 O O . GLU A 1 86 ? -13.381 -6.565 5.297 1.00 82.94 86 GLU A O 1
ATOM 646 N N . ARG A 1 87 ? -14.835 -6.048 6.923 1.00 81.81 87 ARG A N 1
ATOM 647 C CA . ARG A 1 87 ? -15.234 -4.772 6.309 1.00 81.81 87 ARG A CA 1
ATOM 648 C C . ARG A 1 87 ? -14.100 -3.757 6.248 1.00 81.81 87 ARG A C 1
ATOM 650 O O . ARG A 1 87 ? -14.005 -3.016 5.269 1.00 81.81 87 ARG A O 1
ATOM 657 N N . VAL A 1 88 ? -13.239 -3.717 7.266 1.00 82.94 88 VAL A N 1
ATOM 658 C CA . VAL A 1 88 ? -12.055 -2.845 7.264 1.00 82.94 88 VAL A CA 1
ATOM 659 C C . VAL A 1 88 ? -11.122 -3.242 6.128 1.00 82.94 88 VAL A C 1
ATOM 661 O O . VAL A 1 88 ? -10.702 -2.383 5.356 1.00 82.94 88 VAL A O 1
ATOM 664 N N . GLU A 1 89 ? -10.842 -4.533 5.980 1.00 90.19 89 GLU A N 1
ATOM 665 C CA . GLU A 1 89 ? -9.961 -5.026 4.925 1.00 90.19 89 GLU A CA 1
ATOM 666 C C . GLU A 1 89 ? -10.520 -4.770 3.523 1.00 90.19 89 GLU A C 1
ATOM 668 O O . GLU A 1 89 ? -9.799 -4.281 2.651 1.00 90.19 89 GLU A O 1
ATOM 673 N N . GLN A 1 90 ? -11.816 -5.023 3.312 1.00 92.25 90 GLN A N 1
ATOM 674 C CA . GLN A 1 90 ? -12.493 -4.726 2.046 1.00 92.25 90 GLN A CA 1
ATOM 675 C C . GLN A 1 90 ? -12.396 -3.238 1.692 1.00 92.25 90 GLN A C 1
ATOM 677 O O . GLN A 1 90 ? -12.077 -2.890 0.553 1.00 92.25 90 GLN A O 1
ATOM 682 N N . ARG A 1 91 ? -12.604 -2.344 2.667 1.00 90.50 91 ARG A N 1
ATOM 683 C CA . ARG A 1 91 ? -12.487 -0.893 2.469 1.00 90.50 91 ARG A CA 1
ATOM 684 C C . ARG A 1 91 ? -11.058 -0.475 2.120 1.00 90.50 91 ARG A C 1
ATOM 686 O O . ARG A 1 91 ? -10.870 0.351 1.228 1.00 90.50 91 ARG A O 1
ATOM 693 N N . VAL A 1 92 ? -10.058 -1.054 2.785 1.00 93.19 92 VAL A N 1
ATOM 694 C CA . VAL A 1 92 ? -8.637 -0.795 2.502 1.00 93.19 92 VAL A CA 1
ATOM 695 C C . VAL A 1 92 ? -8.282 -1.226 1.078 1.00 93.19 92 VAL A C 1
ATOM 697 O O . VAL A 1 92 ? -7.732 -0.420 0.327 1.00 93.19 92 VAL A O 1
ATOM 700 N N . ARG A 1 93 ? -8.655 -2.450 0.676 1.00 95.81 93 ARG A N 1
ATOM 701 C CA . ARG A 1 93 ? -8.444 -2.952 -0.695 1.00 95.81 93 ARG A CA 1
ATOM 702 C C . ARG A 1 93 ? -9.149 -2.069 -1.725 1.00 95.81 93 ARG A C 1
ATOM 704 O O . ARG A 1 93 ? -8.541 -1.690 -2.721 1.00 95.81 93 ARG A O 1
ATOM 711 N N . SER A 1 94 ? -10.395 -1.674 -1.456 1.00 96.12 94 SER A N 1
ATOM 712 C CA . SER A 1 94 ? -11.172 -0.802 -2.343 1.00 96.12 94 SER A CA 1
ATOM 713 C C . SER A 1 94 ? -10.489 0.545 -2.579 1.00 96.12 94 SER A C 1
ATOM 715 O O . SER A 1 94 ? -10.386 0.965 -3.726 1.00 96.12 94 SER A O 1
ATOM 717 N N . LYS A 1 95 ? -9.996 1.213 -1.527 1.00 95.00 95 LYS A N 1
ATOM 718 C CA . LYS A 1 95 ? -9.335 2.525 -1.656 1.00 95.00 95 LYS A CA 1
ATOM 719 C C . LYS A 1 95 ? -8.016 2.442 -2.429 1.00 95.00 95 LYS A C 1
ATOM 721 O O . LYS A 1 95 ? -7.707 3.329 -3.220 1.00 95.00 95 LYS A O 1
ATOM 726 N N . ILE A 1 96 ? -7.248 1.367 -2.242 1.00 96.50 96 ILE A N 1
ATOM 727 C CA . ILE A 1 96 ? -6.020 1.144 -3.018 1.00 96.50 96 ILE A CA 1
ATOM 728 C C . ILE A 1 96 ? -6.340 0.872 -4.484 1.00 96.50 96 ILE A C 1
ATOM 730 O O . ILE A 1 96 ? -5.739 1.489 -5.360 1.00 96.50 96 ILE A O 1
ATOM 734 N N . ASN A 1 97 ? -7.320 0.012 -4.757 1.00 97.62 97 ASN A N 1
ATOM 735 C CA . ASN A 1 97 ? -7.741 -0.280 -6.124 1.00 97.62 97 ASN A CA 1
ATOM 736 C C . ASN A 1 97 ? -8.333 0.936 -6.827 1.00 97.62 97 ASN A C 1
ATOM 738 O O . ASN A 1 97 ? -8.093 1.113 -8.014 1.00 97.62 97 ASN A O 1
ATOM 742 N N . GLU A 1 98 ? -9.035 1.811 -6.109 1.00 97.06 98 GLU A N 1
ATOM 743 C CA . GLU A 1 98 ? -9.488 3.092 -6.645 1.00 97.06 98 GLU A CA 1
ATOM 744 C C . GLU A 1 98 ? -8.298 3.95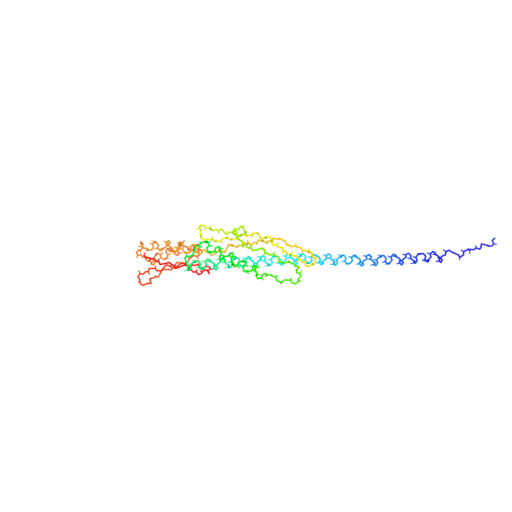3 -7.086 1.00 97.06 98 GLU A C 1
ATOM 746 O O . GLU A 1 98 ? -8.286 4.451 -8.213 1.00 97.06 98 GLU A O 1
ATOM 751 N N . ARG A 1 99 ? -7.248 4.058 -6.257 1.00 96.19 99 ARG A N 1
ATOM 752 C CA . ARG A 1 99 ? -6.041 4.795 -6.648 1.00 96.19 99 ARG A CA 1
ATOM 753 C C . ARG A 1 99 ? -5.325 4.154 -7.834 1.00 96.19 99 ARG A C 1
ATOM 755 O O . ARG A 1 99 ? -4.905 4.880 -8.731 1.00 96.19 99 ARG A O 1
ATOM 762 N N . ILE A 1 100 ? -5.202 2.829 -7.863 1.00 96.88 100 ILE A N 1
ATOM 763 C CA . ILE A 1 100 ? -4.608 2.100 -8.994 1.00 96.88 100 ILE A CA 1
ATOM 764 C C . ILE A 1 100 ? -5.431 2.323 -10.269 1.00 96.88 100 ILE A C 1
ATOM 766 O O . ILE A 1 100 ? -4.859 2.552 -11.329 1.00 96.88 100 ILE A O 1
ATOM 770 N N . ASN A 1 101 ? -6.761 2.330 -10.165 1.00 96.81 101 ASN A N 1
ATOM 771 C CA . ASN A 1 101 ? -7.672 2.528 -11.291 1.00 96.81 101 ASN A CA 1
ATOM 772 C C . ASN A 1 101 ? -7.587 3.942 -11.886 1.00 96.81 101 ASN A C 1
ATOM 774 O O . ASN A 1 101 ? -7.765 4.104 -13.089 1.00 96.81 101 ASN A O 1
ATOM 778 N N . ILE A 1 102 ? -7.290 4.960 -11.068 1.00 96.19 102 ILE A N 1
ATOM 779 C CA . ILE A 1 102 ? -6.968 6.310 -11.566 1.00 96.19 102 ILE A CA 1
ATOM 780 C C . ILE A 1 102 ? -5.707 6.275 -12.448 1.00 96.19 102 ILE A C 1
ATOM 782 O O . ILE A 1 102 ? -5.609 7.032 -13.409 1.00 96.19 102 ILE A O 1
ATOM 786 N N . GLY A 1 103 ? -4.758 5.386 -12.143 1.00 93.44 103 GLY A N 1
ATOM 787 C CA . GLY A 1 103 ? -3.534 5.207 -12.915 1.00 93.44 103 GLY A CA 1
ATOM 788 C C . GLY A 1 103 ? -2.549 6.369 -12.783 1.00 93.44 103 GLY A C 1
ATOM 789 O O . GLY A 1 103 ? -2.672 7.241 -11.916 1.00 93.44 103 GLY A O 1
ATOM 790 N N . TRP A 1 104 ? -1.529 6.356 -13.638 1.00 94.31 104 TRP A N 1
ATOM 791 C CA . TRP A 1 104 ? -0.498 7.388 -13.695 1.00 94.31 104 TRP A CA 1
ATOM 792 C C . TRP A 1 104 ? -0.191 7.734 -15.141 1.00 94.31 104 TRP A C 1
ATOM 794 O O . TRP A 1 104 ? 0.078 6.851 -15.954 1.00 94.31 104 TRP A O 1
ATOM 804 N N . GLU A 1 105 ? -0.168 9.027 -15.441 1.00 89.19 105 GLU A N 1
ATOM 805 C CA . GLU A 1 105 ? 0.162 9.522 -16.770 1.00 89.19 105 GLU A CA 1
ATOM 806 C C . GLU A 1 105 ? 1.534 10.192 -16.751 1.00 89.19 105 GLU A C 1
ATOM 808 O O . GLU A 1 105 ? 1.724 11.272 -16.193 1.00 89.19 105 GLU A O 1
ATOM 813 N N . TYR A 1 106 ? 2.504 9.544 -17.394 1.00 90.12 106 TYR A N 1
ATOM 814 C CA . TYR A 1 106 ? 3.829 10.099 -17.636 1.00 90.12 106 TYR A CA 1
ATOM 815 C C . TYR A 1 106 ? 4.147 9.984 -19.127 1.00 90.12 106 TYR A C 1
ATOM 817 O O . TYR A 1 106 ? 4.216 8.887 -19.677 1.00 90.12 106 TYR A O 1
ATOM 825 N N . SER A 1 107 ? 4.392 11.117 -19.786 1.00 89.31 107 SER A N 1
ATOM 826 C CA . SER A 1 107 ? 4.553 11.204 -21.248 1.00 89.31 107 SER A CA 1
ATOM 827 C C . SER A 1 107 ? 5.722 10.394 -21.824 1.00 89.31 107 SER A C 1
ATOM 829 O O . SER A 1 107 ? 5.715 10.062 -23.006 1.00 89.31 107 SER A O 1
ATOM 831 N N . ASN A 1 108 ? 6.726 10.070 -21.006 1.00 93.25 108 ASN A N 1
ATOM 832 C CA . ASN A 1 108 ? 7.915 9.327 -21.430 1.00 93.25 108 ASN A CA 1
ATOM 833 C C . ASN A 1 108 ? 7.787 7.806 -21.240 1.00 93.25 108 ASN A C 1
ATOM 835 O O . ASN A 1 108 ? 8.767 7.078 -21.411 1.00 93.25 108 ASN A O 1
ATOM 839 N N . PHE A 1 109 ? 6.601 7.306 -20.891 1.00 95.81 109 PHE A N 1
ATOM 840 C CA . PHE A 1 109 ? 6.360 5.881 -20.694 1.00 95.81 109 PHE A CA 1
ATOM 841 C C . PHE A 1 109 ? 5.457 5.332 -21.783 1.00 95.81 109 PHE A C 1
ATOM 843 O O . PHE A 1 109 ? 4.461 5.939 -22.167 1.00 95.81 109 PHE A O 1
ATOM 850 N N . ARG A 1 110 ? 5.828 4.154 -22.277 1.00 94.00 110 ARG A N 1
ATOM 851 C CA . ARG A 1 110 ? 4.969 3.338 -23.126 1.00 94.00 110 ARG A CA 1
ATOM 852 C C . ARG A 1 110 ? 3.889 2.659 -22.293 1.00 94.00 110 ARG A C 1
ATOM 854 O O . ARG A 1 110 ? 2.757 2.546 -22.746 1.00 94.00 110 ARG A O 1
ATOM 861 N N . GLU A 1 111 ? 4.258 2.198 -21.103 1.00 93.81 111 GLU A N 1
ATOM 862 C CA . GLU A 1 111 ? 3.372 1.459 -20.214 1.00 93.81 111 GLU A CA 1
ATOM 863 C C . GLU A 1 111 ? 3.740 1.731 -18.755 1.00 93.81 111 GLU A C 1
ATOM 865 O O . GLU A 1 111 ? 4.912 1.675 -18.373 1.00 93.81 111 GLU A O 1
ATOM 870 N N . ILE A 1 112 ? 2.717 2.005 -17.948 1.00 96.19 112 ILE A N 1
ATOM 871 C CA . ILE A 1 112 ? 2.768 1.933 -16.491 1.00 96.19 112 ILE A CA 1
ATOM 872 C C . ILE A 1 112 ? 1.608 1.039 -16.082 1.00 96.19 112 ILE A C 1
ATOM 874 O O . ILE A 1 112 ? 0.445 1.418 -16.209 1.00 96.19 112 ILE A O 1
ATOM 878 N N . PHE A 1 113 ? 1.936 -0.160 -15.625 1.00 96.31 113 PHE A N 1
ATOM 879 C CA . PHE A 1 113 ? 0.976 -1.159 -15.196 1.00 96.31 113 PHE A CA 1
ATOM 880 C C . PHE A 1 113 ? 1.200 -1.470 -13.721 1.00 96.31 113 PHE A C 1
ATOM 882 O O . PHE A 1 113 ? 2.303 -1.833 -13.316 1.00 96.31 113 PHE A O 1
ATOM 889 N N . VAL A 1 114 ? 0.142 -1.353 -12.924 1.00 97.56 114 VAL A N 1
ATOM 890 C CA . VAL A 1 114 ? 0.113 -1.785 -11.525 1.00 97.56 114 VAL A CA 1
ATOM 891 C C . VAL A 1 114 ? -1.125 -2.668 -11.357 1.00 97.56 114 VAL A C 1
ATOM 893 O O . VAL A 1 114 ? -2.226 -2.197 -11.649 1.00 97.56 114 VAL A O 1
ATOM 896 N N . PRO A 1 115 ? -0.984 -3.937 -10.934 1.00 96.56 115 PRO A N 1
ATOM 897 C CA . PRO A 1 115 ? -2.129 -4.822 -10.753 1.00 96.56 115 PRO A CA 1
ATOM 898 C C . PRO A 1 115 ? -2.963 -4.408 -9.537 1.00 96.56 115 PRO A C 1
ATOM 900 O O . PRO A 1 115 ? -2.428 -3.891 -8.555 1.00 96.56 115 PRO A O 1
ATOM 903 N N . PHE A 1 116 ? -4.270 -4.673 -9.588 1.00 97.19 116 PHE A N 1
ATOM 904 C CA . PHE A 1 116 ? -5.146 -4.513 -8.429 1.00 97.19 116 PHE A CA 1
ATOM 905 C C . PHE A 1 116 ? -4.742 -5.438 -7.281 1.00 97.19 116 PHE A C 1
ATOM 907 O O . PHE A 1 116 ? -4.256 -6.547 -7.496 1.00 97.19 116 PHE A O 1
ATOM 914 N N . VAL A 1 117 ? -5.001 -4.972 -6.061 1.00 95.38 117 VAL A N 1
ATOM 915 C CA . VAL A 1 117 ? -4.872 -5.758 -4.839 1.00 95.38 117 VAL A CA 1
ATOM 916 C C . VAL A 1 117 ? -6.127 -6.587 -4.576 1.00 95.38 117 VAL A C 1
ATOM 918 O O . VAL A 1 117 ? -7.260 -6.132 -4.746 1.00 95.38 117 VAL A O 1
ATOM 921 N N . ASP A 1 118 ? -5.911 -7.792 -4.082 1.00 93.50 118 ASP A N 1
ATOM 922 C CA . ASP A 1 118 ? -6.904 -8.757 -3.626 1.00 93.50 118 ASP A CA 1
ATOM 923 C C . ASP A 1 118 ? -6.458 -9.390 -2.292 1.00 93.50 118 ASP A C 1
ATOM 925 O O . ASP A 1 118 ? -5.533 -8.911 -1.631 1.00 93.50 118 ASP A O 1
ATOM 929 N N . GLU A 1 119 ? -7.145 -10.444 -1.856 1.00 89.88 119 GLU A N 1
ATOM 930 C CA . GLU A 1 119 ? -6.828 -11.161 -0.613 1.00 89.88 119 GLU A CA 1
ATOM 931 C C . GLU A 1 119 ? -5.482 -11.898 -0.657 1.00 89.88 119 GLU A C 1
ATOM 933 O O . GLU A 1 119 ? -4.870 -12.102 0.389 1.00 89.88 119 GLU A O 1
ATOM 938 N N . ASN A 1 120 ? -4.996 -12.263 -1.847 1.00 90.12 120 ASN A N 1
ATOM 939 C CA . ASN A 1 120 ? -3.754 -13.021 -2.012 1.00 90.12 120 ASN A CA 1
ATOM 940 C C . ASN A 1 120 ? -2.533 -12.113 -2.186 1.00 90.12 120 ASN A C 1
ATOM 942 O O . ASN A 1 120 ? -1.420 -12.477 -1.812 1.00 90.12 120 ASN A O 1
ATOM 946 N N . SER A 1 121 ? -2.735 -10.937 -2.775 1.00 92.25 121 SER A N 1
ATOM 947 C CA . SER A 1 121 ? -1.686 -9.959 -3.057 1.00 92.25 121 SER A CA 1
ATOM 948 C C . SER A 1 121 ? -1.492 -8.964 -1.917 1.00 92.25 121 SER A C 1
ATOM 950 O O . SER A 1 121 ? -0.355 -8.551 -1.702 1.00 92.25 121 SER A O 1
ATOM 952 N N . LEU A 1 122 ? -2.538 -8.596 -1.162 1.00 95.50 122 LEU A N 1
ATOM 953 C CA . LEU A 1 122 ? -2.438 -7.714 0.008 1.00 95.50 122 LEU A CA 1
ATOM 954 C C . LEU A 1 122 ? -2.719 -8.474 1.305 1.00 95.50 122 LEU A C 1
ATOM 956 O O . LEU A 1 122 ? -3.869 -8.710 1.681 1.00 95.50 122 LEU A O 1
ATOM 960 N N . THR A 1 123 ? -1.641 -8.779 2.025 1.00 95.06 123 THR A N 1
ATOM 961 C CA . THR A 1 123 ? -1.708 -9.361 3.365 1.00 95.06 123 THR A CA 1
ATOM 962 C C . THR A 1 123 ? -1.986 -8.261 4.381 1.00 95.06 123 THR A C 1
ATOM 964 O O . THR A 1 123 ? -1.281 -7.251 4.406 1.00 95.06 123 THR A O 1
ATOM 967 N N . ILE A 1 124 ? -3.004 -8.459 5.219 1.00 91.69 124 ILE A N 1
ATOM 968 C CA . ILE A 1 124 ? -3.345 -7.565 6.326 1.00 91.69 124 ILE A CA 1
ATOM 969 C C . ILE A 1 124 ? -3.220 -8.357 7.626 1.00 91.69 124 ILE A C 1
ATOM 971 O O . ILE A 1 124 ? -3.912 -9.348 7.836 1.00 91.69 124 ILE A O 1
ATOM 975 N N . GLU A 1 125 ? -2.318 -7.919 8.493 1.00 89.62 125 GLU A N 1
ATOM 976 C CA . GLU A 1 125 ? -2.046 -8.533 9.783 1.00 89.62 125 GLU A CA 1
ATOM 977 C C . GLU A 1 125 ? -2.645 -7.695 10.907 1.00 89.62 125 GLU A C 1
ATOM 979 O O . GLU A 1 125 ? -2.357 -6.501 11.062 1.00 89.62 125 GLU A O 1
ATOM 984 N N . TRP A 1 126 ? -3.455 -8.360 11.725 1.00 82.31 126 TRP A N 1
ATOM 985 C CA . TRP A 1 126 ? -4.038 -7.803 12.933 1.00 82.31 126 TRP A CA 1
ATOM 986 C C . TRP A 1 126 ? -3.238 -8.269 14.138 1.00 82.31 126 TRP A C 1
ATOM 988 O O . TRP A 1 126 ? -3.163 -9.459 14.442 1.00 82.31 126 TRP A O 1
ATOM 998 N N . SER A 1 127 ? -2.647 -7.319 14.845 1.00 75.56 127 SER A N 1
ATOM 999 C CA . SER A 1 127 ? -1.967 -7.604 16.101 1.00 75.56 127 SER A CA 1
ATOM 1000 C C . SER A 1 127 ? -2.977 -7.695 17.257 1.00 75.56 127 SER A C 1
ATOM 1002 O O . SER A 1 127 ? -4.007 -7.016 17.226 1.00 75.56 127 SER A O 1
ATOM 1004 N N . PRO A 1 128 ? -2.691 -8.471 18.322 1.00 59.91 128 PRO A N 1
ATOM 1005 C CA . PRO A 1 128 ? -3.548 -8.543 19.513 1.00 59.91 128 PRO A CA 1
ATOM 1006 C C . PRO A 1 128 ? -3.739 -7.197 20.229 1.00 59.91 128 PRO A C 1
ATOM 1008 O O . PRO A 1 128 ? -4.724 -7.006 20.934 1.00 59.91 128 PRO A O 1
ATOM 1011 N N . ASP A 1 129 ? -2.811 -6.252 20.036 1.00 56.53 129 ASP A N 1
ATOM 1012 C CA . ASP A 1 129 ? -2.909 -4.868 20.516 1.00 56.53 129 ASP A CA 1
ATOM 1013 C C . ASP A 1 129 ? -3.825 -3.997 19.636 1.00 56.53 129 ASP A C 1
ATOM 1015 O O . ASP A 1 129 ? -3.922 -2.794 19.857 1.00 56.53 129 ASP A O 1
ATOM 1019 N N . GLY A 1 130 ? -4.491 -4.564 18.626 1.00 61.75 130 GLY A N 1
ATOM 1020 C CA . GLY A 1 130 ? -5.393 -3.830 17.749 1.00 61.75 130 GLY A CA 1
ATOM 1021 C C . GLY A 1 130 ? -4.702 -3.002 16.665 1.00 61.75 130 GLY A C 1
ATOM 1022 O O . GLY A 1 130 ? -5.369 -2.205 15.997 1.00 61.75 130 GLY A O 1
ATOM 1023 N N . ARG A 1 131 ? -3.384 -3.161 16.490 1.00 72.56 131 ARG A N 1
ATOM 1024 C CA . ARG A 1 131 ? -2.639 -2.592 15.365 1.00 72.56 131 ARG A CA 1
ATOM 1025 C C . ARG A 1 131 ? -2.942 -3.354 14.085 1.00 72.56 131 ARG A C 1
ATOM 1027 O O . ARG A 1 131 ? -3.093 -4.574 14.097 1.00 72.56 131 ARG A O 1
ATOM 1034 N N . ILE A 1 132 ? -2.967 -2.613 12.986 1.00 82.56 132 ILE A N 1
ATOM 1035 C CA . ILE A 1 132 ? -3.117 -3.147 11.640 1.00 82.56 132 ILE A CA 1
ATOM 1036 C C . ILE A 1 132 ? -1.852 -2.851 10.835 1.00 82.56 132 ILE A C 1
ATOM 1038 O O . ILE A 1 132 ? -1.363 -1.718 10.814 1.00 82.56 132 ILE A O 1
ATOM 1042 N N . CYS A 1 133 ? -1.316 -3.878 10.195 1.00 89.81 133 CYS A N 1
ATOM 1043 C CA . CYS A 1 133 ? -0.196 -3.785 9.271 1.00 89.81 133 CYS A CA 1
ATOM 1044 C C . CYS A 1 133 ? -0.619 -4.387 7.940 1.00 89.81 133 CYS A C 1
ATOM 1046 O O . CYS A 1 133 ? -1.259 -5.430 7.916 1.00 89.81 133 CYS A O 1
ATOM 1048 N N . ALA A 1 134 ? -0.266 -3.744 6.836 1.00 94.50 134 ALA A N 1
ATOM 1049 C CA . ALA A 1 134 ? -0.534 -4.266 5.508 1.00 94.50 134 ALA A CA 1
ATOM 1050 C C . ALA A 1 134 ? 0.759 -4.329 4.699 1.00 94.50 134 ALA A C 1
ATOM 1052 O O . ALA A 1 134 ? 1.562 -3.394 4.746 1.00 94.50 134 ALA A O 1
ATOM 1053 N N . LEU A 1 135 ? 0.947 -5.424 3.965 1.00 96.44 135 LEU A N 1
ATOM 1054 C CA . LEU A 1 135 ? 2.107 -5.683 3.118 1.00 96.44 135 LEU A CA 1
ATOM 1055 C C . LEU A 1 135 ? 1.657 -6.319 1.801 1.00 96.44 135 LEU A C 1
ATOM 1057 O O . LEU A 1 135 ? 0.832 -7.232 1.786 1.00 96.44 135 LEU A O 1
ATOM 1061 N N . SER A 1 136 ? 2.234 -5.856 0.697 1.00 95.88 136 SER A N 1
ATOM 1062 C CA . SER A 1 136 ? 2.043 -6.443 -0.623 1.00 95.88 136 SER A CA 1
ATOM 1063 C C . SER A 1 136 ? 3.278 -6.259 -1.500 1.00 95.88 136 SER A C 1
ATOM 1065 O O . SER A 1 136 ? 4.006 -5.267 -1.392 1.00 95.88 136 SER A O 1
ATOM 1067 N N . TYR A 1 137 ? 3.484 -7.236 -2.378 1.00 96.31 137 TYR A N 1
ATOM 1068 C CA . TYR A 1 137 ? 4.421 -7.183 -3.489 1.00 96.31 137 TYR A CA 1
ATOM 1069 C C . TYR A 1 137 ? 3.607 -7.279 -4.773 1.00 96.31 137 TYR A C 1
ATOM 1071 O O . TYR A 1 137 ? 2.947 -8.287 -5.014 1.00 96.31 137 TYR A O 1
ATOM 1079 N N . LEU A 1 138 ? 3.622 -6.213 -5.564 1.00 96.19 138 LEU A N 1
ATOM 1080 C CA . LEU A 1 138 ? 2.849 -6.117 -6.795 1.00 96.19 138 LEU A CA 1
ATOM 1081 C C . LEU A 1 138 ? 3.765 -6.324 -7.990 1.00 96.19 138 LEU A C 1
ATOM 1083 O O . LEU A 1 138 ? 4.786 -5.643 -8.094 1.00 96.19 138 LEU A O 1
ATOM 1087 N N . ASP A 1 139 ? 3.357 -7.181 -8.924 1.00 95.69 139 ASP A N 1
ATOM 1088 C CA . ASP A 1 139 ? 4.031 -7.401 -10.211 1.00 95.69 139 ASP A CA 1
ATOM 1089 C C . ASP A 1 139 ? 3.764 -6.238 -11.183 1.00 95.69 139 ASP A C 1
ATOM 1091 O O . ASP A 1 139 ? 3.209 -6.390 -12.271 1.00 95.69 139 ASP A O 1
ATOM 1095 N N . ALA A 1 140 ? 4.120 -5.030 -10.752 1.00 96.75 140 ALA A N 1
ATOM 1096 C CA . ALA A 1 140 ? 4.018 -3.818 -11.543 1.00 96.75 140 ALA A CA 1
ATOM 1097 C C . ALA A 1 140 ? 5.104 -3.767 -12.623 1.00 96.75 140 ALA A C 1
ATOM 1099 O O . ALA A 1 140 ? 6.203 -4.298 -12.441 1.00 96.75 140 ALA A O 1
ATOM 1100 N N . LYS A 1 141 ? 4.819 -3.070 -13.722 1.00 97.44 141 LYS A N 1
ATOM 1101 C CA . LYS A 1 141 ? 5.729 -2.889 -14.852 1.00 97.44 141 LYS A CA 1
ATOM 1102 C C . LYS A 1 141 ? 5.741 -1.431 -15.299 1.00 97.44 141 LYS A C 1
ATOM 1104 O O . LYS A 1 141 ? 4.697 -0.830 -15.531 1.00 97.44 141 LYS A O 1
ATOM 1109 N N . PHE A 1 142 ? 6.942 -0.894 -15.466 1.00 97.56 142 PHE A N 1
ATOM 1110 C CA . PHE A 1 142 ? 7.201 0.452 -15.962 1.00 97.56 142 PHE A CA 1
ATOM 1111 C C . PHE A 1 142 ? 8.099 0.340 -17.187 1.00 97.56 142 PHE A C 1
ATOM 1113 O O . PHE A 1 142 ? 9.225 -0.136 -17.065 1.00 97.56 142 PHE A O 1
ATOM 1120 N N . GLU A 1 143 ? 7.625 0.763 -18.357 1.00 96.75 143 GLU A N 1
ATOM 1121 C CA . GLU A 1 143 ? 8.379 0.708 -19.613 1.00 96.75 143 GLU A CA 1
ATOM 1122 C C . GLU A 1 143 ? 8.544 2.111 -20.196 1.00 96.75 143 GLU A C 1
ATOM 1124 O O . GLU A 1 143 ? 7.581 2.740 -20.640 1.00 96.75 143 GLU A O 1
ATOM 1129 N N . HIS A 1 144 ? 9.781 2.605 -20.213 1.00 96.44 144 HIS A N 1
ATOM 1130 C CA . HIS A 1 144 ? 10.119 3.881 -20.831 1.00 96.44 144 HIS A CA 1
ATOM 1131 C C . HIS A 1 144 ? 10.120 3.763 -22.357 1.00 96.44 144 HIS A C 1
ATOM 1133 O O . HIS A 1 144 ? 10.525 2.743 -22.915 1.00 96.44 144 HIS A O 1
ATOM 1139 N N . ILE A 1 145 ? 9.749 4.834 -23.064 1.00 95.00 145 ILE A N 1
ATOM 1140 C CA . ILE A 1 145 ? 9.670 4.842 -24.539 1.00 95.00 145 ILE A CA 1
ATOM 1141 C C . ILE A 1 145 ? 10.995 4.486 -25.237 1.00 95.00 145 ILE A C 1
ATOM 1143 O O . ILE A 1 145 ? 10.984 4.017 -26.374 1.00 95.00 145 ILE A O 1
ATOM 1147 N N . THR A 1 146 ? 12.131 4.691 -24.563 1.00 91.69 146 THR A N 1
ATOM 1148 C CA . THR A 1 146 ? 13.477 4.375 -25.076 1.00 91.69 146 THR A CA 1
ATOM 1149 C C . THR A 1 146 ? 13.958 2.960 -24.738 1.00 91.69 146 THR A C 1
ATOM 1151 O O . THR A 1 146 ? 15.063 2.599 -25.148 1.00 91.69 146 THR A O 1
ATOM 1154 N N . GLY A 1 147 ? 13.168 2.164 -24.005 1.00 90.75 147 GLY A N 1
ATOM 1155 C CA . GLY A 1 147 ? 13.452 0.758 -23.695 1.00 90.75 147 GLY A CA 1
ATOM 1156 C C . GLY A 1 147 ? 13.715 0.387 -22.225 1.00 90.75 147 GLY A C 1
ATOM 1157 O O . GLY A 1 147 ? 13.403 -0.752 -21.877 1.00 90.75 147 GLY A O 1
ATOM 1158 N N . PRO A 1 148 ? 14.263 1.252 -21.345 1.00 94.81 148 PRO A N 1
ATOM 1159 C CA . PRO A 1 148 ? 14.474 0.888 -19.946 1.00 94.81 148 PRO A CA 1
ATOM 1160 C C . PRO A 1 148 ? 13.188 0.472 -19.234 1.00 94.81 148 PRO A C 1
ATOM 1162 O O . PRO A 1 148 ? 12.125 1.052 -19.459 1.00 94.81 148 PRO A O 1
ATOM 1165 N N . THR A 1 149 ? 13.307 -0.527 -18.357 1.00 95.75 149 THR A N 1
ATOM 1166 C CA . THR A 1 149 ? 12.184 -1.058 -17.583 1.00 95.75 149 THR A CA 1
ATOM 1167 C C . THR A 1 149 ? 12.492 -1.116 -16.091 1.00 95.75 149 THR A C 1
ATOM 1169 O O . THR A 1 149 ? 13.636 -1.330 -15.686 1.00 95.75 149 THR A O 1
ATOM 1172 N N . ALA A 1 150 ? 11.457 -0.940 -15.271 1.00 95.56 150 ALA A N 1
ATOM 1173 C CA . ALA A 1 150 ? 11.459 -1.280 -13.851 1.00 95.56 150 ALA A CA 1
ATOM 1174 C C . ALA A 1 150 ? 10.268 -2.196 -13.560 1.00 95.56 150 ALA A C 1
ATOM 1176 O O . ALA A 1 150 ? 9.210 -2.051 -14.172 1.00 95.56 150 ALA A O 1
ATOM 1177 N N . ASN A 1 151 ? 10.455 -3.149 -12.649 1.00 96.12 151 ASN A N 1
ATOM 1178 C CA . ASN A 1 151 ? 9.447 -4.148 -12.318 1.00 96.12 151 ASN A CA 1
ATOM 1179 C C . ASN A 1 151 ? 9.329 -4.292 -10.806 1.00 96.12 151 ASN A C 1
ATOM 1181 O O . ASN A 1 151 ? 10.333 -4.188 -10.096 1.00 96.12 151 ASN A O 1
ATOM 1185 N N . GLY A 1 152 ? 8.122 -4.606 -10.355 1.00 95.44 152 GLY A N 1
ATOM 1186 C CA . GLY A 1 152 ? 7.817 -4.819 -8.952 1.00 95.44 152 GLY A CA 1
ATOM 1187 C C . GLY A 1 152 ? 7.581 -3.515 -8.192 1.00 95.44 152 GLY A C 1
ATOM 1188 O O . GLY A 1 152 ? 8.253 -2.510 -8.418 1.00 95.44 152 GLY A O 1
ATOM 1189 N N . LEU A 1 153 ? 6.638 -3.552 -7.256 1.00 96.44 153 LEU A N 1
ATOM 1190 C CA . LEU A 1 153 ? 6.462 -2.532 -6.224 1.00 96.44 153 LEU A CA 1
ATOM 1191 C C . LEU A 1 153 ? 6.267 -3.215 -4.882 1.00 96.44 153 LEU A C 1
ATOM 1193 O O . LEU A 1 153 ? 5.551 -4.216 -4.790 1.00 96.44 153 LEU A O 1
ATOM 1197 N N . LYS A 1 154 ? 6.860 -2.649 -3.832 1.00 96.31 154 LYS A N 1
ATOM 1198 C CA . LYS A 1 154 ? 6.590 -3.074 -2.462 1.00 96.31 154 LYS A CA 1
ATOM 1199 C C . LYS A 1 154 ? 5.744 -2.017 -1.770 1.00 96.31 154 LYS A C 1
ATOM 1201 O O . LYS A 1 154 ? 6.224 -0.920 -1.500 1.00 96.31 154 LYS A O 1
ATOM 1206 N N . ILE A 1 155 ? 4.517 -2.376 -1.404 1.00 96.19 155 ILE A N 1
ATOM 1207 C CA . ILE A 1 155 ? 3.668 -1.505 -0.589 1.00 96.19 155 ILE A CA 1
ATOM 1208 C C . ILE A 1 155 ? 3.547 -2.061 0.828 1.00 96.19 155 ILE A C 1
ATOM 1210 O O . ILE A 1 155 ? 3.323 -3.251 1.038 1.00 96.19 155 ILE A O 1
ATOM 1214 N N . HIS A 1 156 ? 3.756 -1.204 1.817 1.00 96.25 156 HIS A N 1
ATOM 1215 C CA . HIS A 1 156 ? 3.788 -1.540 3.225 1.00 96.25 156 HIS A CA 1
ATOM 1216 C C . HIS A 1 156 ? 3.358 -0.348 4.081 1.00 96.25 156 HIS A C 1
ATOM 1218 O O . HIS A 1 156 ? 3.933 0.738 3.996 1.00 96.25 156 HIS A O 1
ATOM 1224 N N . ALA A 1 157 ? 2.399 -0.573 4.977 1.00 93.81 157 ALA A N 1
ATOM 1225 C CA . ALA A 1 157 ? 2.007 0.420 5.964 1.00 93.81 157 ALA A CA 1
ATOM 1226 C C . ALA A 1 157 ? 1.608 -0.233 7.290 1.00 93.81 157 ALA A C 1
ATOM 1228 O O . ALA A 1 157 ? 0.765 -1.123 7.336 1.00 93.81 157 ALA A O 1
ATOM 1229 N N . CYS A 1 158 ? 2.174 0.290 8.375 1.00 88.38 158 CYS A N 1
ATOM 1230 C CA . CYS A 1 158 ? 1.833 -0.047 9.756 1.00 88.38 158 CYS A CA 1
ATOM 1231 C C . CYS A 1 158 ? 1.560 1.257 10.513 1.00 88.38 158 CYS A C 1
ATOM 1233 O O . CYS A 1 158 ? 2.447 1.753 11.217 1.00 88.38 158 CYS A O 1
ATOM 1235 N N . PRO A 1 159 ? 0.396 1.900 10.310 1.00 79.12 159 PRO A N 1
ATOM 1236 C CA . PRO A 1 159 ? 0.084 3.126 11.022 1.00 79.12 159 PRO A CA 1
ATOM 1237 C C . PRO A 1 159 ? 0.126 2.890 12.541 1.00 79.12 159 PRO A C 1
ATOM 1239 O O . PRO A 1 159 ? -0.305 1.841 13.020 1.00 79.12 159 PRO A O 1
ATOM 1242 N N . PRO A 1 160 ? 0.609 3.871 13.323 1.00 65.25 160 PRO A N 1
ATOM 1243 C CA . PRO A 1 160 ? 0.741 3.730 14.772 1.00 65.25 160 PRO A CA 1
ATOM 1244 C C . PRO A 1 160 ? -0.609 3.690 15.501 1.00 65.25 160 PRO A C 1
ATOM 1246 O O . PRO A 1 160 ? -0.642 3.365 16.684 1.00 65.25 160 PRO A O 1
ATOM 1249 N N . GLN A 1 161 ? -1.709 4.038 14.821 1.00 62.69 161 GLN A N 1
ATOM 1250 C CA . GLN A 1 161 ? -3.023 4.189 15.435 1.00 62.69 161 GLN A CA 1
ATOM 1251 C C . GLN A 1 161 ? -3.566 2.851 15.933 1.00 62.69 161 GLN A C 1
ATOM 1253 O O . GLN A 1 161 ? -3.750 1.904 15.168 1.00 62.69 161 GLN A O 1
ATOM 1258 N N . ARG A 1 162 ? -3.880 2.806 17.227 1.00 65.81 162 ARG A N 1
ATOM 1259 C CA . ARG A 1 162 ? -4.334 1.603 17.926 1.00 65.81 162 ARG A CA 1
ATOM 1260 C C . ARG A 1 162 ? -5.832 1.672 18.197 1.00 65.81 162 ARG A C 1
ATOM 1262 O O . ARG A 1 162 ? -6.258 1.540 19.335 1.00 65.81 162 ARG A O 1
ATOM 1269 N N . PHE A 1 163 ? -6.659 1.940 17.188 1.00 63.38 163 PHE A N 1
ATOM 1270 C CA . PHE A 1 163 ? -8.083 2.211 17.436 1.00 63.38 163 PHE A CA 1
ATOM 1271 C C . PHE A 1 163 ? -8.782 1.061 18.192 1.00 63.38 163 PHE A C 1
ATOM 1273 O O . PHE A 1 163 ? -9.524 1.298 19.144 1.00 63.38 163 PHE A O 1
ATOM 1280 N N . LEU A 1 164 ? -8.485 -0.194 17.845 1.00 61.03 164 LEU A N 1
ATOM 1281 C CA . LEU A 1 164 ? -8.997 -1.345 18.593 1.00 61.03 164 LEU A CA 1
ATOM 1282 C C . LEU A 1 164 ? -8.432 -1.427 20.022 1.00 61.03 164 LEU A C 1
ATOM 1284 O O . LEU A 1 164 ? -9.158 -1.859 20.910 1.00 61.03 164 LEU A O 1
ATOM 1288 N N . ARG A 1 165 ? -7.205 -0.948 20.288 1.00 70.62 165 ARG A N 1
ATOM 1289 C CA . ARG A 1 165 ? -6.698 -0.758 21.661 1.00 70.62 165 ARG A CA 1
ATOM 1290 C C . ARG A 1 165 ? -7.505 0.291 22.401 1.00 70.62 165 ARG A C 1
ATOM 1292 O O . ARG A 1 165 ? -7.883 0.033 23.531 1.00 70.62 165 ARG A O 1
ATOM 1299 N N . LEU A 1 166 ? -7.777 1.441 21.780 1.00 74.88 166 LEU A N 1
ATOM 1300 C CA . LEU A 1 166 ? -8.565 2.513 22.395 1.00 74.88 166 LEU A CA 1
ATOM 1301 C C . LEU A 1 166 ? -9.948 1.993 22.787 1.00 74.88 166 LEU A C 1
ATOM 1303 O O . LEU A 1 166 ? -10.373 2.183 23.921 1.00 74.88 166 LEU A O 1
ATOM 1307 N N . LYS A 1 167 ? -10.612 1.271 21.874 1.00 72.81 167 LYS A N 1
ATOM 1308 C CA . LYS A 1 167 ? -11.895 0.616 22.142 1.00 72.81 167 LYS A CA 1
ATOM 1309 C C . LYS A 1 167 ? -11.779 -0.443 23.241 1.00 72.81 167 LYS A C 1
ATOM 1311 O O . LYS A 1 167 ? -12.561 -0.410 24.178 1.00 72.81 167 LYS A O 1
ATOM 1316 N N . HIS A 1 168 ? -10.794 -1.336 23.168 1.00 75.06 168 HIS A N 1
ATOM 1317 C CA . HIS A 1 168 ? -10.589 -2.380 24.174 1.00 75.06 168 HIS A CA 1
ATOM 1318 C C . HIS A 1 168 ? -10.317 -1.802 25.568 1.00 75.06 168 HIS A C 1
ATOM 1320 O O . HIS A 1 168 ? -10.870 -2.277 26.552 1.00 75.06 168 HIS A O 1
ATOM 1326 N N . VAL A 1 169 ? -9.487 -0.760 25.661 1.00 78.62 169 VAL A N 1
ATOM 1327 C CA . VAL A 1 169 ? -9.219 -0.044 26.912 1.00 78.62 169 VAL A CA 1
ATOM 1328 C C . VAL A 1 169 ? -10.494 0.632 27.407 1.00 78.62 169 VAL A C 1
ATOM 1330 O O . VAL A 1 169 ? -10.807 0.516 28.585 1.00 78.62 169 VAL A O 1
ATOM 1333 N N . ALA A 1 170 ? -11.273 1.261 26.525 1.00 80.62 170 ALA A N 1
ATOM 1334 C CA . ALA A 1 170 ? -12.550 1.864 26.893 1.00 80.62 170 ALA A CA 1
ATOM 1335 C C . ALA A 1 170 ? -13.559 0.821 27.417 1.00 80.62 170 ALA A C 1
ATOM 1337 O O . ALA A 1 170 ? -14.181 1.052 28.446 1.00 80.62 170 ALA A O 1
ATOM 1338 N N . GLU A 1 171 ? -13.672 -0.349 26.781 1.00 82.12 171 GLU A N 1
ATOM 1339 C CA . GLU A 1 171 ? -14.517 -1.469 27.233 1.00 82.12 171 GLU A CA 1
ATOM 1340 C C . GLU A 1 171 ? -14.024 -2.083 28.554 1.00 82.12 171 GLU A C 1
ATOM 1342 O O . GLU A 1 171 ? -14.816 -2.404 29.441 1.00 82.12 171 GLU A O 1
ATOM 1347 N N . LEU A 1 172 ? -12.708 -2.234 28.718 1.00 83.56 172 LEU A N 1
ATOM 1348 C CA . LEU A 1 172 ? -12.092 -2.733 29.947 1.00 83.56 172 LEU A CA 1
ATOM 1349 C C . LEU A 1 172 ? -12.362 -1.782 31.116 1.00 83.56 172 LEU A C 1
ATOM 1351 O O . LEU A 1 172 ? -12.793 -2.224 32.182 1.00 83.56 172 LEU A O 1
ATOM 1355 N N . LEU A 1 173 ? -12.178 -0.481 30.898 1.00 87.00 173 LEU A N 1
ATOM 1356 C CA . LEU A 1 173 ? -12.492 0.552 31.878 1.00 87.00 173 LEU A CA 1
ATOM 1357 C C . LEU A 1 173 ? -13.999 0.621 32.152 1.00 87.00 173 LEU A C 1
ATOM 1359 O O . LEU A 1 173 ? -14.384 0.784 33.305 1.00 87.00 173 LEU A O 1
ATOM 1363 N N . ALA A 1 174 ? -14.850 0.415 31.141 1.00 85.69 174 ALA A N 1
ATOM 1364 C CA . ALA A 1 174 ? -16.308 0.398 31.298 1.00 85.69 174 ALA A CA 1
ATOM 1365 C C . ALA A 1 174 ? -16.782 -0.749 32.183 1.00 85.69 174 ALA A C 1
ATOM 1367 O O . ALA A 1 174 ? -17.728 -0.586 32.942 1.00 85.69 174 ALA A O 1
ATOM 1368 N N . ASN A 1 175 ? -16.100 -1.892 32.147 1.00 84.38 175 ASN A N 1
ATOM 1369 C CA . ASN A 1 175 ? -16.387 -2.991 33.061 1.00 84.38 175 ASN A CA 1
ATOM 1370 C C . ASN A 1 175 ? -15.851 -2.737 34.474 1.00 84.38 175 ASN A C 1
ATOM 1372 O O . ASN A 1 175 ? -16.484 -3.135 35.446 1.00 84.38 175 ASN A O 1
ATOM 1376 N N . GLN A 1 176 ? -14.700 -2.077 34.605 1.00 85.56 176 GLN A N 1
ATOM 1377 C CA . GLN A 1 176 ? -14.066 -1.820 35.901 1.00 85.56 176 GLN A CA 1
ATOM 1378 C C . GLN A 1 176 ? -14.718 -0.668 36.677 1.00 85.56 176 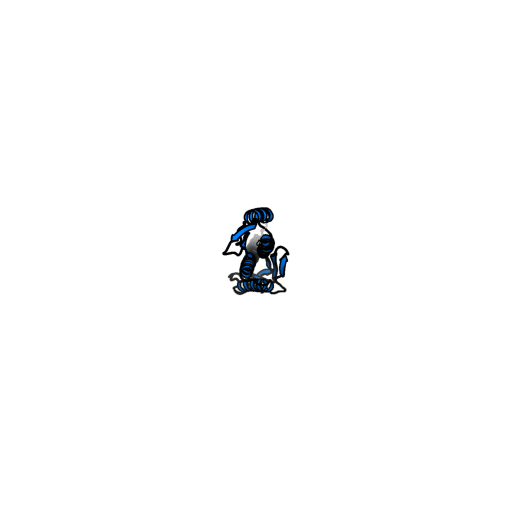GLN A C 1
ATOM 1380 O O . GLN A 1 176 ? -14.837 -0.746 37.902 1.00 85.56 176 GLN A O 1
ATOM 1385 N N . VAL A 1 177 ? -15.191 0.373 35.982 1.00 86.25 177 VAL A N 1
ATOM 1386 C CA . VAL A 1 177 ? -15.799 1.547 36.623 1.00 86.25 177 VAL A CA 1
ATOM 1387 C C . VAL A 1 177 ? -17.075 1.180 37.391 1.00 86.25 177 VAL A C 1
ATOM 1389 O O . VAL A 1 177 ? -17.343 1.774 38.429 1.00 86.25 177 VAL A O 1
ATOM 1392 N N . LYS A 1 178 ? -17.800 0.129 36.965 1.00 80.38 178 LYS A N 1
ATOM 1393 C CA . LYS A 1 178 ? -19.018 -0.384 37.632 1.00 80.38 178 LYS A CA 1
ATOM 1394 C C . LYS A 1 178 ? -18.788 -0.816 39.079 1.00 80.38 178 LYS A C 1
ATOM 1396 O O . LYS A 1 178 ? -19.720 -0.832 39.875 1.00 80.38 178 LYS A O 1
ATOM 1401 N N . PHE A 1 179 ? -17.558 -1.199 39.410 1.00 80.25 179 PHE A N 1
ATOM 1402 C CA . PHE A 1 179 ? -17.187 -1.701 40.732 1.00 80.25 179 PHE A CA 1
ATOM 1403 C C . PHE A 1 179 ? -16.454 -0.656 41.577 1.00 80.25 179 PHE A C 1
ATOM 1405 O O . PHE A 1 179 ? -15.937 -0.990 42.641 1.00 80.25 179 PHE A O 1
ATOM 1412 N N . THR A 1 180 ? -16.376 0.592 41.106 1.00 82.44 180 THR A N 1
ATOM 1413 C CA . THR A 1 180 ? -15.572 1.633 41.745 1.00 82.44 180 THR A CA 1
ATOM 1414 C C . THR A 1 180 ? -16.449 2.727 42.344 1.00 82.44 180 THR A C 1
ATOM 1416 O O . THR A 1 180 ? -17.252 3.341 41.653 1.00 82.44 180 THR A O 1
ATOM 1419 N N . GLU A 1 181 ? -16.262 3.013 43.634 1.00 80.25 181 GLU A N 1
ATOM 1420 C CA . GLU A 1 181 ? -17.018 4.053 44.352 1.00 80.25 181 GLU A CA 1
ATOM 1421 C C . GLU A 1 181 ? -16.477 5.475 44.108 1.00 80.25 181 GLU A C 1
ATOM 1423 O O . GLU A 1 181 ? -17.201 6.452 44.281 1.00 80.25 181 GLU A O 1
ATOM 1428 N N . ASN A 1 182 ? -15.207 5.610 43.697 1.00 87.62 182 ASN A N 1
ATOM 1429 C CA . ASN A 1 182 ? -14.551 6.899 43.464 1.00 87.62 182 ASN A CA 1
ATOM 1430 C C . ASN A 1 182 ? -14.073 7.031 42.011 1.00 87.62 182 ASN A C 1
ATOM 1432 O O . ASN A 1 182 ? -12.980 6.584 41.655 1.00 87.62 182 ASN A O 1
ATOM 1436 N N . ILE A 1 183 ? -14.906 7.672 41.191 1.00 86.56 183 ILE A N 1
ATOM 1437 C CA . ILE A 1 183 ? -14.685 7.839 39.749 1.00 86.56 183 ILE A CA 1
ATOM 1438 C C . ILE A 1 183 ? -13.474 8.734 39.458 1.00 86.56 183 ILE A C 1
ATOM 1440 O O . ILE A 1 183 ? -12.685 8.404 38.577 1.00 86.56 183 ILE A O 1
ATOM 1444 N N . GLU A 1 184 ? -13.278 9.824 40.208 1.00 86.88 184 GLU A N 1
ATOM 1445 C CA . GLU A 1 184 ? -12.131 10.725 40.001 1.00 86.88 184 GLU A CA 1
ATOM 1446 C C . GLU A 1 184 ? -10.804 9.998 40.232 1.00 86.88 184 GLU A C 1
ATOM 1448 O O . GLU A 1 184 ? -9.884 10.087 39.420 1.00 86.88 184 GLU A O 1
ATOM 1453 N N . ASN A 1 185 ? -10.708 9.226 41.317 1.00 88.31 185 ASN A N 1
ATOM 1454 C CA . ASN A 1 185 ? -9.496 8.468 41.612 1.00 88.31 185 ASN A CA 1
ATOM 1455 C C . ASN A 1 185 ? -9.262 7.345 40.585 1.00 88.31 185 ASN A C 1
ATOM 1457 O O . ASN A 1 185 ? -8.121 7.064 40.222 1.00 88.31 185 ASN A O 1
ATOM 1461 N N . PHE A 1 186 ? -10.336 6.730 40.083 1.00 88.44 186 PHE A N 1
ATOM 1462 C CA . PHE A 1 186 ? -10.260 5.739 39.012 1.00 88.44 186 PHE A CA 1
ATOM 1463 C C . PHE A 1 186 ? -9.764 6.348 37.694 1.00 88.44 186 PHE A C 1
ATOM 1465 O O . PHE A 1 186 ? -8.912 5.758 37.035 1.00 88.44 186 PHE A O 1
ATOM 1472 N N . GLU A 1 187 ? -10.235 7.545 37.331 1.00 87.88 187 GLU A N 1
ATOM 1473 C CA . GLU A 1 187 ? -9.753 8.270 36.152 1.00 87.88 187 GLU A CA 1
ATOM 1474 C C . GLU A 1 187 ? -8.262 8.614 36.275 1.00 87.88 187 GLU A C 1
ATOM 1476 O O . GLU A 1 187 ? -7.510 8.400 35.321 1.00 87.88 187 GLU A O 1
ATOM 1481 N N . ILE A 1 188 ? -7.806 9.085 37.442 1.00 88.00 188 ILE A N 1
ATOM 1482 C CA . ILE A 1 188 ? -6.384 9.375 37.693 1.00 88.00 188 ILE A CA 1
ATOM 1483 C C . ILE A 1 188 ? -5.541 8.105 37.528 1.00 88.00 188 ILE A C 1
ATOM 1485 O O . ILE A 1 188 ? -4.582 8.105 36.759 1.00 88.00 188 ILE A O 1
ATOM 1489 N N . GLN A 1 189 ? -5.935 7.001 38.170 1.00 85.50 189 GLN A N 1
ATOM 1490 C CA . GLN A 1 189 ? -5.220 5.725 38.060 1.00 85.50 189 GLN A CA 1
ATOM 1491 C C . GLN A 1 189 ? -5.216 5.174 36.632 1.00 85.50 189 GLN A C 1
ATOM 1493 O O . GLN A 1 189 ? -4.204 4.651 36.171 1.00 85.50 189 GLN A O 1
ATOM 1498 N N . ALA A 1 190 ? -6.329 5.291 35.906 1.00 83.12 190 ALA A N 1
ATOM 1499 C CA . ALA A 1 190 ? -6.403 4.875 34.512 1.00 83.12 190 ALA A CA 1
ATOM 1500 C C . ALA A 1 190 ? -5.438 5.695 33.641 1.00 83.12 190 ALA A C 1
ATOM 1502 O O . ALA A 1 190 ? -4.698 5.123 32.840 1.00 83.12 190 ALA A O 1
ATOM 1503 N N . ASN A 1 191 ? -5.384 7.015 33.832 1.00 80.75 191 ASN A N 1
ATOM 1504 C CA . ASN A 1 191 ? -4.425 7.867 33.131 1.00 80.75 191 ASN A CA 1
ATOM 1505 C C . ASN A 1 191 ? -2.974 7.509 33.475 1.00 80.75 191 ASN A C 1
ATOM 1507 O O . ASN A 1 191 ? -2.161 7.411 32.563 1.00 80.75 191 ASN A O 1
ATOM 1511 N N . GLU A 1 192 ? -2.642 7.253 34.742 1.00 78.75 192 GLU A N 1
ATOM 1512 C CA . GLU A 1 192 ? -1.295 6.819 35.144 1.00 78.75 192 GLU A CA 1
ATOM 1513 C C . GLU A 1 192 ? -0.910 5.476 34.505 1.00 78.75 192 GLU A C 1
ATOM 1515 O O . GLU A 1 192 ? 0.177 5.343 33.938 1.00 78.75 192 GLU A O 1
ATOM 1520 N N . ASN A 1 193 ? -1.824 4.502 34.522 1.00 79.69 193 ASN A N 1
ATOM 1521 C CA . ASN A 1 193 ? -1.594 3.160 33.985 1.00 79.69 193 ASN A CA 1
ATOM 1522 C C . ASN A 1 193 ? -1.371 3.154 32.468 1.00 79.69 193 ASN A C 1
ATOM 1524 O O . ASN A 1 193 ? -0.575 2.359 31.965 1.00 79.69 193 ASN A O 1
ATOM 1528 N N . PHE A 1 194 ? -2.054 4.036 31.734 1.00 75.62 194 PHE A N 1
ATOM 1529 C CA . PHE A 1 194 ? -1.966 4.098 30.274 1.00 75.62 194 PHE A CA 1
ATOM 1530 C C . PHE A 1 194 ? -1.117 5.268 29.746 1.00 75.62 194 PHE A C 1
ATOM 1532 O O . PHE A 1 194 ? -0.955 5.409 28.530 1.00 75.62 194 PHE A O 1
ATOM 1539 N N . MET A 1 195 ? -0.488 6.055 30.628 1.00 66.69 195 MET A N 1
ATOM 1540 C CA . MET A 1 195 ? 0.376 7.184 30.257 1.00 66.69 195 MET A CA 1
ATOM 1541 C C . MET A 1 195 ? 1.535 6.745 29.352 1.00 66.69 195 MET A C 1
ATOM 1543 O O . MET A 1 195 ? 1.825 7.397 28.349 1.00 66.69 195 MET A O 1
ATOM 1547 N N . CYS A 1 196 ? 2.179 5.614 29.659 1.00 50.25 196 CYS A N 1
ATOM 1548 C CA . CYS A 1 196 ? 3.277 5.074 28.849 1.00 50.25 196 CYS A CA 1
ATOM 1549 C C . CYS A 1 196 ? 2.825 4.590 27.461 1.00 50.25 196 CYS A C 1
ATOM 1551 O O . CYS A 1 196 ? 3.647 4.477 26.552 1.00 50.25 196 CYS A O 1
ATOM 1553 N N . GLU A 1 197 ? 1.531 4.314 27.284 1.00 60.22 197 GLU A N 1
ATOM 1554 C CA . GLU A 1 197 ? 0.941 3.982 25.986 1.00 60.22 197 GLU A CA 1
ATOM 1555 C C . GLU A 1 197 ? 0.548 5.228 25.180 1.00 60.22 197 GLU A C 1
ATOM 1557 O O . GLU A 1 197 ? 0.188 5.091 24.011 1.00 60.22 197 GLU A O 1
ATOM 1562 N N . GLY A 1 198 ? 0.645 6.428 25.766 1.00 64.81 198 GLY A N 1
ATOM 1563 C CA . GLY A 1 198 ? 0.195 7.666 25.137 1.00 64.81 198 GLY A CA 1
ATOM 1564 C C . GLY A 1 198 ? -1.319 7.809 25.111 1.00 64.81 198 GLY A C 1
ATOM 1565 O O . GLY A 1 198 ? -1.840 8.435 24.192 1.00 64.81 198 GLY A O 1
ATOM 1566 N N . LEU A 1 199 ? -2.028 7.202 26.064 1.00 75.56 199 LEU A N 1
ATOM 1567 C CA . LEU A 1 199 ? -3.482 7.286 26.147 1.00 75.56 199 LEU A CA 1
ATOM 1568 C C . LEU A 1 199 ? -3.899 8.236 27.266 1.00 75.56 199 LEU A C 1
ATOM 1570 O O . LEU A 1 199 ? -3.291 8.247 28.333 1.00 75.56 199 LEU A O 1
ATOM 1574 N N . ALA A 1 200 ? -4.961 8.997 27.023 1.00 81.38 200 ALA A N 1
ATOM 1575 C CA . ALA A 1 200 ? -5.637 9.790 28.038 1.00 81.38 200 ALA A CA 1
ATOM 1576 C C . ALA A 1 200 ? -7.067 9.284 28.212 1.00 81.38 200 ALA A C 1
ATOM 1578 O O . ALA A 1 200 ? -7.797 9.099 27.238 1.00 81.38 200 ALA A O 1
ATOM 1579 N N . VAL A 1 201 ? -7.471 9.068 29.454 1.00 85.81 201 VAL A N 1
ATOM 1580 C CA . VAL A 1 201 ? -8.803 8.590 29.820 1.00 85.81 201 VAL A CA 1
ATOM 1581 C C . VAL A 1 201 ? -9.586 9.756 30.405 1.00 85.81 201 VAL A C 1
ATOM 1583 O O . VAL A 1 201 ? -9.054 10.514 31.208 1.00 85.81 201 VAL A O 1
ATOM 1586 N N . LYS A 1 202 ? -10.848 9.897 30.014 1.00 87.75 202 LYS A N 1
ATOM 1587 C CA . LYS A 1 202 ? -11.782 10.846 30.616 1.00 87.75 202 LYS A CA 1
ATOM 1588 C C . LYS A 1 202 ? -13.106 10.158 30.890 1.00 87.75 202 LYS A C 1
ATOM 1590 O O . LYS A 1 202 ? -13.653 9.526 29.983 1.00 87.75 202 LYS A O 1
ATOM 1595 N N . ILE A 1 203 ? -13.627 10.304 32.101 1.00 87.44 203 ILE A N 1
ATOM 1596 C CA . ILE A 1 203 ? -14.907 9.733 32.508 1.00 87.44 203 ILE A CA 1
ATOM 1597 C C . ILE A 1 203 ? -15.859 10.886 32.808 1.00 87.44 203 ILE A C 1
ATOM 1599 O O . ILE A 1 203 ? -15.551 11.801 33.566 1.00 87.44 203 ILE A O 1
ATOM 1603 N N . SER A 1 204 ? -17.022 10.882 32.169 1.00 85.12 204 SER A N 1
ATOM 1604 C CA . SER A 1 204 ? -18.043 11.911 32.372 1.00 85.12 204 SER A CA 1
ATOM 1605 C C . SER A 1 204 ? -19.398 11.277 32.617 1.00 85.12 204 SER A C 1
ATOM 1607 O O . SER A 1 204 ? -19.769 10.345 31.912 1.00 85.12 204 SER A O 1
ATOM 1609 N N . ASP A 1 205 ? -20.148 11.816 33.571 1.00 80.75 205 ASP A N 1
ATOM 1610 C CA . ASP A 1 205 ? -21.555 11.471 33.767 1.00 80.75 205 ASP A CA 1
ATOM 1611 C C . ASP A 1 205 ? -22.403 12.119 32.662 1.00 80.75 205 ASP A C 1
ATOM 1613 O O . ASP A 1 205 ? -22.304 13.325 32.412 1.00 80.75 205 ASP A O 1
ATOM 1617 N N . ASN A 1 206 ? -23.213 11.310 31.983 1.00 75.50 206 ASN A N 1
ATOM 1618 C CA . ASN A 1 206 ? -24.144 11.747 30.955 1.00 75.50 206 ASN A CA 1
ATOM 1619 C C . ASN A 1 206 ? -25.577 11.306 31.286 1.00 75.50 206 ASN A C 1
ATOM 1621 O O . ASN A 1 206 ? -26.196 10.543 30.548 1.00 75.50 206 ASN A O 1
ATOM 1625 N N . GLY A 1 207 ? -26.114 11.818 32.394 1.00 68.56 207 GLY A N 1
ATOM 1626 C CA . GLY A 1 207 ? -27.515 11.614 32.765 1.00 68.56 207 GLY A CA 1
ATOM 1627 C C . GLY A 1 207 ? -27.771 10.300 33.501 1.00 68.56 207 GLY A C 1
ATOM 1628 O O . GLY A 1 207 ? -28.843 9.723 33.338 1.00 68.56 207 GLY A O 1
ATOM 1629 N N . GLY A 1 208 ? -26.807 9.844 34.307 1.00 69.69 208 GLY A N 1
ATOM 1630 C CA . GLY A 1 208 ? -26.882 8.595 35.068 1.00 69.69 208 GLY A CA 1
ATOM 1631 C C . GLY A 1 208 ? -26.098 7.437 34.448 1.00 69.69 208 GLY A C 1
ATOM 1632 O O . GLY A 1 208 ? -25.924 6.416 35.107 1.00 69.69 208 GLY A O 1
ATOM 1633 N N . GLU A 1 209 ? -25.583 7.606 33.229 1.00 76.62 209 GLU A N 1
ATOM 1634 C CA . GLU A 1 209 ? -24.665 6.673 32.570 1.00 76.62 209 GLU A CA 1
ATOM 1635 C C . GLU A 1 209 ? -23.254 7.265 32.525 1.00 76.62 209 GLU A C 1
ATOM 1637 O O . GLU A 1 209 ? -23.062 8.441 32.193 1.00 76.62 209 GLU A O 1
ATOM 1642 N N . LEU A 1 210 ? -22.247 6.444 32.828 1.00 83.00 210 LEU A N 1
ATOM 1643 C CA . LEU A 1 210 ? -20.852 6.869 32.759 1.00 83.00 210 LEU A CA 1
ATOM 1644 C C . LEU A 1 210 ? -20.331 6.696 31.332 1.00 83.00 210 LEU A C 1
ATOM 1646 O O . LEU A 1 210 ? -20.244 5.588 30.806 1.00 83.00 210 LEU A O 1
ATOM 1650 N N . LEU A 1 211 ? -19.945 7.805 30.710 1.00 82.31 211 LEU A N 1
ATOM 1651 C CA . LEU A 1 211 ? -19.286 7.822 29.413 1.00 82.31 211 LEU A CA 1
ATOM 1652 C C . LEU A 1 211 ? -17.770 7.791 29.607 1.00 82.31 211 LEU A C 1
ATOM 1654 O O . LEU A 1 211 ? -17.190 8.723 30.168 1.00 82.31 211 LEU A O 1
ATOM 1658 N N . ILE A 1 212 ? -17.126 6.750 29.085 1.00 83.56 212 ILE A N 1
ATOM 1659 C CA . ILE A 1 212 ? -15.672 6.598 29.093 1.00 83.56 212 ILE A CA 1
ATOM 1660 C C . ILE A 1 212 ? -15.121 6.978 27.730 1.00 83.56 212 ILE A C 1
ATOM 1662 O O . ILE A 1 212 ? -15.470 6.400 26.699 1.00 83.56 212 ILE A O 1
ATOM 1666 N N . THR A 1 213 ? -14.219 7.951 27.740 1.00 81.25 213 THR A N 1
ATOM 1667 C CA . THR A 1 213 ? -13.503 8.430 26.563 1.00 81.25 213 THR A CA 1
ATOM 1668 C C . THR A 1 213 ? -12.030 8.062 26.689 1.00 81.25 213 THR A C 1
ATOM 1670 O O . THR A 1 213 ? -11.381 8.477 27.644 1.00 81.25 213 THR A O 1
ATOM 1673 N N . VAL A 1 214 ? -11.479 7.331 25.720 1.00 78.50 214 VAL A N 1
ATOM 1674 C CA . VAL A 1 214 ? -10.041 7.016 25.654 1.00 78.50 214 VAL A CA 1
ATOM 1675 C C . VAL A 1 214 ? -9.445 7.685 24.423 1.00 78.50 214 VAL A C 1
ATOM 1677 O O . VAL A 1 214 ? -9.762 7.317 23.296 1.00 78.50 214 VAL A O 1
ATOM 1680 N N . LEU A 1 215 ? -8.606 8.691 24.636 1.00 74.38 215 LEU A N 1
ATOM 1681 C CA . LEU A 1 215 ? -7.955 9.518 23.622 1.00 74.38 215 LEU A CA 1
ATOM 1682 C C . LEU A 1 215 ? -6.513 9.057 23.403 1.00 74.38 215 LEU A C 1
ATOM 1684 O O . LEU A 1 215 ? -5.846 8.646 24.345 1.00 74.38 215 LEU A O 1
ATOM 1688 N N . ASP A 1 216 ? -6.015 9.190 22.177 1.00 70.69 216 ASP A N 1
ATOM 1689 C CA . ASP A 1 216 ? -4.590 9.051 21.874 1.00 70.69 216 ASP A CA 1
ATOM 1690 C C . ASP A 1 216 ? -3.937 10.443 21.921 1.00 70.69 216 ASP A C 1
ATOM 1692 O O . ASP A 1 216 ? -4.290 11.351 21.160 1.00 70.69 216 ASP A O 1
ATOM 1696 N N . VAL A 1 217 ? -2.990 10.621 22.841 1.00 60.25 217 VAL A N 1
ATOM 1697 C CA . VAL A 1 217 ? -2.322 11.896 23.137 1.00 60.25 217 VAL A CA 1
ATOM 1698 C C . VAL A 1 217 ? -1.398 12.332 21.990 1.00 60.25 217 VAL A C 1
ATOM 1700 O O . VAL A 1 217 ? -1.090 13.516 21.862 1.00 60.25 217 VAL A O 1
ATOM 1703 N N . PHE A 1 218 ? -1.010 11.417 21.095 1.00 51.22 218 PHE A N 1
ATOM 1704 C CA . PHE A 1 218 ? -0.143 11.701 19.947 1.00 51.22 218 PHE A CA 1
ATOM 1705 C C . PHE A 1 218 ? -0.905 12.086 18.668 1.00 51.22 218 PHE A C 1
ATOM 1707 O O . PHE A 1 218 ? -0.298 12.228 17.605 1.00 51.22 218 PHE A O 1
ATOM 1714 N N . GLY A 1 219 ? -2.219 12.322 18.760 1.00 42.22 219 GLY A N 1
ATOM 1715 C CA . GLY A 1 219 ? -2.993 12.983 17.704 1.00 42.22 219 GLY A CA 1
ATOM 1716 C C . GLY A 1 219 ? -4.023 12.115 16.980 1.00 42.22 219 GLY A C 1
ATOM 1717 O O . GLY A 1 219 ? -4.549 12.553 15.954 1.00 42.22 219 GLY A O 1
ATOM 1718 N N . ALA A 1 220 ? -4.364 10.926 17.490 1.00 44.25 220 ALA A N 1
ATOM 1719 C CA . ALA A 1 220 ? -5.551 10.201 17.029 1.00 44.25 220 ALA A CA 1
ATOM 1720 C C . ALA A 1 220 ? -6.777 10.531 17.905 1.00 44.25 220 ALA A C 1
ATOM 1722 O O . ALA A 1 220 ? -6.704 10.631 19.129 1.00 44.25 220 ALA A O 1
ATOM 1723 N N . LYS A 1 221 ? -7.937 10.739 17.270 1.00 52.16 221 LYS A N 1
ATOM 1724 C CA . LYS A 1 221 ? -9.195 10.992 17.991 1.00 52.16 221 LYS A CA 1
ATOM 1725 C C . LYS A 1 221 ? -9.661 9.712 18.698 1.00 52.16 221 LYS A C 1
ATOM 1727 O O . LYS A 1 221 ? -9.529 8.625 18.145 1.00 52.16 221 LYS A O 1
ATOM 1732 N N . GLY A 1 222 ? -10.189 9.876 19.911 1.00 49.44 222 GLY A N 1
ATOM 1733 C CA . GLY A 1 222 ? -10.443 8.788 20.861 1.00 49.44 222 GLY A CA 1
ATOM 1734 C C . GLY A 1 222 ? -11.639 7.882 20.580 1.00 49.44 222 GLY A C 1
ATOM 1735 O O . GLY A 1 222 ? -12.453 8.149 19.697 1.00 49.44 222 GLY A O 1
ATOM 1736 N N . ALA A 1 223 ? -11.736 6.818 21.377 1.00 56.84 223 ALA A N 1
ATOM 1737 C CA . ALA A 1 223 ? -12.871 5.907 21.462 1.00 56.84 223 ALA A CA 1
ATOM 1738 C C . ALA A 1 223 ? -13.824 6.323 22.594 1.00 56.84 223 ALA A C 1
ATOM 1740 O O . ALA A 1 223 ? -13.387 6.858 23.613 1.00 56.84 223 ALA A O 1
ATOM 1741 N N . LEU A 1 224 ? -15.118 6.061 22.403 1.00 56.22 224 LEU A N 1
ATOM 1742 C CA . LEU A 1 224 ? -16.197 6.373 23.341 1.00 56.22 224 LEU A CA 1
ATOM 1743 C C . LEU A 1 224 ? -16.966 5.088 23.642 1.00 56.22 224 LEU A C 1
ATOM 1745 O O . LEU A 1 224 ? -17.417 4.423 22.708 1.00 56.22 224 LEU A O 1
ATOM 1749 N N . VAL A 1 225 ? -17.110 4.745 24.919 1.00 68.81 225 VAL A N 1
ATOM 1750 C CA . VAL A 1 225 ? -17.882 3.582 25.377 1.00 68.81 225 VAL A CA 1
ATOM 1751 C C . VAL A 1 225 ? -18.718 3.992 26.585 1.00 68.81 225 VAL A C 1
ATOM 1753 O O . VAL A 1 225 ? -18.211 4.637 27.501 1.00 68.81 225 VAL A O 1
ATOM 1756 N N . TYR A 1 226 ? -19.998 3.626 26.576 1.00 62.38 226 TYR A N 1
ATOM 1757 C CA . TYR A 1 226 ? -20.890 3.797 27.720 1.00 62.38 226 TYR A CA 1
ATOM 1758 C C . TYR A 1 226 ? -20.729 2.617 28.677 1.00 62.38 226 TYR A C 1
ATOM 1760 O O . TYR A 1 226 ? -20.663 1.463 28.246 1.00 62.38 226 TYR A O 1
ATOM 1768 N N . ALA A 1 227 ? -20.653 2.905 29.971 1.00 60.09 227 ALA A N 1
ATOM 1769 C CA . ALA A 1 227 ? -20.775 1.903 31.013 1.00 60.09 227 ALA A CA 1
ATOM 1770 C C . ALA A 1 227 ? -22.239 1.856 31.472 1.00 60.09 227 ALA A C 1
ATOM 1772 O O . ALA A 1 227 ? -22.695 2.769 32.161 1.00 60.09 227 ALA A O 1
ATOM 1773 N N . GLU A 1 228 ? -22.951 0.806 31.050 1.00 54.06 228 GLU A N 1
ATOM 1774 C CA . GLU A 1 228 ? -24.285 0.428 31.560 1.00 54.06 228 GLU A CA 1
ATOM 1775 C C . GLU A 1 228 ? -24.221 -0.208 32.952 1.00 54.06 228 GLU A C 1
ATOM 1777 O O . GLU A 1 228 ? -23.340 -1.081 33.159 1.00 54.06 228 GLU A O 1
#

pLDDT: mean 82.14, std 14.65, range [39.28, 97.62]

Secondary structure (DSSP, 8-state):
--------SSHHHHHHHHHHHHHHHHHHHHHHHHHHHHHHHHHHHHHHHHHHHHHHHHHHHHHHHHHHHHHHHHHHHHHHHT--HHHHHHHHHHHHHHHHHH----TTEEEEE-PPP-TTTEEEEE-TTS-EEEEEEEEEEEEETTS-EEEEEEEEE--S--HHHHHHHHHHHHHHHTT-S-HHHHHHHHHHHHGGGTEEEEEEESSSSEEEEEEETTSPPPEEEEE-

Radius of gyration: 36.38 Å; chains: 1; bounding box: 108×27×112 Å

Foldseek 3Di:
DDDDDPPPPDVVVVVVVVVVVVVVVVVVVVVVVVVVVVVVLVVVVVVLQVVLVVVLVVVLVVLQVQLQVLLLVLLVVCLVVVDDPVSSVVSSLVSSQVVVVVPDDDPQWPDWHWDRDDPVFWDWDADPLQWIKIWGKTQIWTAGPSGHIDTIHIHIDTHLDSQVNLVVLQVVLLVVVVVDPDPVVSQVVSCVVCVVVQWHWDWDDDPNWIWIWIQRNVDDGGHIDIRD